Protein AF-A0A842WWP2-F1 (afdb_monomer)

Radius of gyration: 32.02 Å; Cα contacts (8 Å, |Δi|>4): 131; chains: 1; bounding box: 83×85×48 Å

Solvent-accessible surface area (backbone atoms only — not comparable to full-atom values): 10535 Å² total; per-residue (Å²): 134,57,74,71,54,54,57,50,52,38,59,54,17,72,73,38,93,87,58,15,59,52,55,28,10,50,42,50,46,50,38,61,76,65,53,45,44,49,82,75,70,31,96,42,65,60,51,41,32,42,76,74,69,70,36,54,59,66,59,54,51,31,27,26,45,20,33,54,47,37,57,73,76,42,48,68,54,73,76,36,55,90,79,44,95,70,75,70,59,42,67,61,43,23,50,51,47,53,34,44,77,66,65,59,43,55,73,68,57,48,49,53,39,49,53,36,43,67,35,68,95,39,56,70,57,18,51,48,52,30,51,51,54,52,53,48,41,57,45,57,53,50,52,53,54,50,52,51,51,53,54,50,52,52,51,50,54,53,50,50,53,50,52,53,51,52,51,52,55,53,52,54,54,50,53,56,52,48,56,52,49,50,53,51,49,55,54,56,65,65,68,77,115

Structure (mmCIF, N/CA/C/O backbone):
data_AF-A0A842WWP2-F1
#
_entry.id   AF-A0A842WWP2-F1
#
loop_
_atom_site.group_PDB
_atom_site.id
_atom_site.type_symbol
_atom_site.label_atom_id
_atom_site.label_alt_id
_atom_site.label_comp_id
_atom_site.label_asym_id
_atom_site.label_entity_id
_atom_site.label_seq_id
_atom_site.pdbx_PDB_ins_code
_atom_site.Cartn_x
_atom_site.Cartn_y
_atom_site.Cartn_z
_atom_site.occupancy
_atom_site.B_iso_or_equiv
_atom_site.auth_seq_id
_atom_site.auth_comp_id
_atom_site.auth_asym_id
_atom_site.auth_atom_id
_atom_site.pdbx_PDB_model_num
ATOM 1 N N . MET A 1 1 ? -6.866 -20.219 8.441 1.00 58.03 1 MET A N 1
ATOM 2 C CA . MET A 1 1 ? -5.946 -20.031 9.585 1.00 58.03 1 MET A CA 1
ATOM 3 C C . MET A 1 1 ? -6.782 -19.934 10.864 1.00 58.03 1 MET A C 1
ATOM 5 O O . MET A 1 1 ? -7.965 -19.654 10.740 1.00 58.03 1 MET A O 1
ATOM 9 N N . ASN A 1 2 ? -6.254 -20.223 12.060 1.00 77.69 2 ASN A N 1
ATOM 10 C CA . ASN A 1 2 ? -7.000 -20.005 13.317 1.00 77.69 2 ASN A CA 1
ATOM 11 C C . ASN A 1 2 ? -6.888 -18.518 13.721 1.00 77.69 2 ASN A C 1
ATOM 13 O O . ASN A 1 2 ? -5.816 -17.941 13.567 1.00 77.69 2 ASN A O 1
ATOM 17 N N . GLU A 1 3 ? -7.955 -17.909 14.242 1.00 77.12 3 GLU A N 1
ATOM 18 C CA . GLU A 1 3 ? -8.031 -16.495 14.651 1.00 77.12 3 GLU A CA 1
ATOM 19 C C . GLU A 1 3 ? -6.841 -16.040 15.515 1.00 77.12 3 GLU A C 1
ATOM 21 O O . GLU A 1 3 ? -6.221 -15.010 15.244 1.00 77.12 3 GLU A O 1
ATOM 26 N N . LYS A 1 4 ? -6.482 -16.830 16.537 1.00 78.25 4 LYS A N 1
ATOM 27 C CA . LYS A 1 4 ? -5.347 -16.513 17.424 1.00 78.25 4 LYS A CA 1
ATOM 28 C C . LYS A 1 4 ? -4.011 -16.513 16.683 1.00 78.25 4 LYS A C 1
ATOM 30 O O . LYS A 1 4 ? -3.139 -15.713 17.005 1.00 78.25 4 LYS A O 1
ATOM 35 N N . GLN A 1 5 ? -3.875 -17.390 15.689 1.00 83.94 5 GLN A N 1
ATOM 36 C CA . GLN A 1 5 ? -2.667 -17.490 14.877 1.00 83.94 5 GLN A CA 1
ATOM 37 C C . GLN A 1 5 ? -2.510 -16.256 13.985 1.00 83.94 5 GLN A C 1
ATOM 39 O O . GLN A 1 5 ? -1.428 -15.691 13.928 1.00 83.94 5 GLN A O 1
ATOM 44 N N . LEU A 1 6 ? -3.597 -15.776 13.371 1.00 84.81 6 LEU A N 1
ATOM 45 C CA . LEU A 1 6 ? -3.566 -14.593 12.503 1.00 84.81 6 LEU A CA 1
ATOM 46 C C . LEU A 1 6 ? -3.123 -13.329 13.258 1.00 84.81 6 LEU A 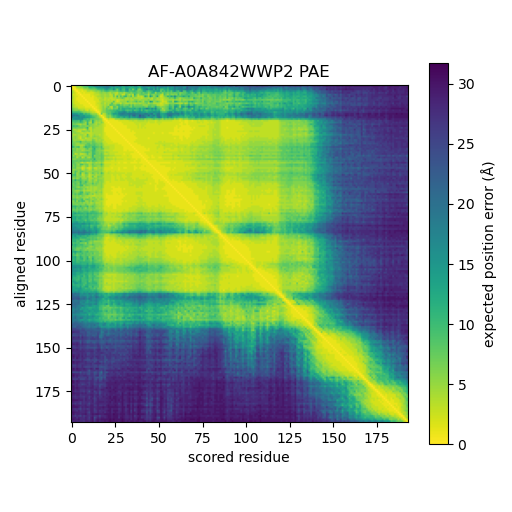C 1
ATOM 48 O O . LEU A 1 6 ? -2.299 -12.560 12.762 1.00 84.81 6 LEU A O 1
ATOM 52 N N . ARG A 1 7 ? -3.624 -13.142 14.486 1.00 83.56 7 ARG A N 1
ATOM 53 C CA . ARG A 1 7 ? -3.223 -12.028 15.360 1.00 83.56 7 ARG A CA 1
ATOM 54 C C . ARG A 1 7 ? -1.740 -12.101 15.734 1.00 83.56 7 ARG A C 1
ATOM 56 O O . ARG A 1 7 ? -1.035 -11.096 15.676 1.00 83.56 7 ARG A O 1
ATOM 63 N N . GLN A 1 8 ? -1.261 -13.293 16.090 1.00 83.62 8 GLN A N 1
ATOM 64 C CA . GLN A 1 8 ? 0.141 -13.516 16.434 1.00 83.62 8 GLN A CA 1
ATOM 65 C C . GLN A 1 8 ? 1.064 -13.288 15.228 1.00 83.62 8 GLN A C 1
ATOM 67 O O . GLN A 1 8 ? 2.078 -12.604 15.360 1.00 83.62 8 GLN A O 1
ATOM 72 N N . ASP A 1 9 ? 0.681 -13.772 14.046 1.00 83.12 9 ASP A N 1
ATOM 73 C CA . ASP A 1 9 ? 1.451 -13.600 12.814 1.00 83.12 9 ASP A CA 1
ATOM 74 C C . ASP A 1 9 ? 1.632 -12.113 12.455 1.00 83.12 9 ASP A C 1
ATOM 76 O O . ASP A 1 9 ? 2.707 -11.725 11.992 1.00 83.12 9 ASP A O 1
ATOM 80 N N . ALA A 1 10 ? 0.627 -11.260 12.713 1.00 71.31 10 ALA A N 1
ATOM 81 C CA . ALA A 1 10 ? 0.732 -9.807 12.526 1.00 71.31 10 ALA A CA 1
ATOM 82 C C . ALA A 1 10 ? 1.820 -9.186 13.420 1.00 71.31 10 ALA A C 1
ATOM 84 O O . ALA A 1 10 ? 2.666 -8.414 12.957 1.00 71.31 10 ALA A O 1
ATOM 85 N N . LEU A 1 11 ? 1.816 -9.548 14.705 1.00 76.56 11 LEU A N 1
ATOM 86 C CA . LEU A 1 11 ? 2.770 -9.050 15.697 1.00 76.56 11 LEU A CA 1
ATOM 87 C C . LEU A 1 11 ? 4.187 -9.572 15.435 1.00 76.56 11 LEU A C 1
ATOM 89 O O . LEU A 1 11 ? 5.169 -8.844 15.585 1.00 76.56 11 LEU A O 1
ATOM 93 N N . GLU A 1 12 ? 4.318 -10.822 15.001 1.00 79.12 12 GLU A N 1
ATOM 94 C CA . GLU A 1 12 ? 5.607 -11.382 14.605 1.00 79.12 12 GLU A CA 1
ATOM 95 C C . GLU A 1 12 ? 6.150 -10.721 13.336 1.00 79.12 12 GLU A C 1
ATOM 97 O O . GLU A 1 12 ? 7.353 -10.463 13.245 1.00 79.12 12 GLU A O 1
ATOM 102 N N . ALA A 1 13 ? 5.285 -10.408 12.368 1.00 74.56 13 ALA A N 1
ATOM 103 C CA . ALA A 1 13 ? 5.674 -9.724 11.140 1.00 74.56 13 ALA A CA 1
ATOM 104 C C . ALA A 1 13 ? 6.246 -8.323 11.411 1.00 74.56 13 ALA A C 1
ATOM 106 O O . ALA A 1 13 ? 7.252 -7.958 10.798 1.00 74.56 13 ALA A O 1
ATOM 107 N N . LEU A 1 14 ? 5.678 -7.582 12.373 1.00 63.56 14 LEU A N 1
ATOM 108 C CA . LEU A 1 14 ? 6.192 -6.275 12.808 1.00 63.56 14 LEU A CA 1
ATOM 109 C C . LEU A 1 14 ? 7.646 -6.329 13.297 1.00 63.56 14 LEU A C 1
ATOM 111 O O . LEU A 1 14 ? 8.398 -5.377 13.101 1.00 63.56 14 LEU A O 1
ATOM 115 N N . ASN A 1 15 ? 8.062 -7.448 13.894 1.00 60.56 15 ASN A N 1
ATOM 116 C CA . ASN A 1 15 ? 9.397 -7.610 14.470 1.00 60.56 15 ASN A CA 1
ATOM 117 C C . ASN A 1 15 ? 10.458 -8.100 13.458 1.00 60.56 15 ASN A C 1
ATOM 119 O O . ASN A 1 15 ? 11.638 -8.213 13.798 1.00 60.56 15 ASN A O 1
ATOM 123 N N . ARG A 1 16 ? 10.086 -8.398 12.202 1.00 63.25 16 ARG A N 1
ATOM 124 C CA . ARG A 1 16 ? 11.023 -8.894 11.173 1.00 63.25 16 ARG A CA 1
ATOM 125 C C . ARG A 1 16 ? 11.577 -7.754 10.311 1.00 63.25 16 ARG A C 1
ATOM 127 O O . ARG A 1 16 ? 10.873 -7.151 9.509 1.00 63.25 16 ARG A O 1
ATOM 134 N N . HIS A 1 17 ? 12.889 -7.530 10.376 1.00 53.06 17 HIS A N 1
ATOM 135 C CA . HIS A 1 17 ? 13.542 -6.337 9.814 1.00 53.06 17 HIS A CA 1
ATOM 136 C C . HIS A 1 17 ? 13.780 -6.294 8.284 1.00 53.06 17 HIS A C 1
ATOM 138 O O . HIS A 1 17 ? 14.181 -5.242 7.794 1.00 53.06 17 HIS A O 1
ATOM 144 N N . ARG A 1 18 ? 13.573 -7.370 7.499 1.00 52.66 18 ARG A N 1
ATOM 145 C CA . ARG A 1 18 ? 13.843 -7.344 6.030 1.00 52.66 18 ARG A CA 1
ATOM 146 C C . ARG A 1 18 ? 12.678 -7.727 5.111 1.00 52.66 18 ARG A C 1
ATOM 148 O O . ARG A 1 18 ? 12.667 -7.308 3.963 1.00 52.66 18 ARG A O 1
ATOM 155 N N . CYS A 1 19 ? 11.675 -8.442 5.616 1.00 61.75 19 CYS A N 1
ATOM 156 C CA . CYS A 1 19 ? 10.469 -8.827 4.862 1.00 61.75 19 CYS A CA 1
ATOM 157 C C . CYS A 1 19 ? 9.186 -8.659 5.691 1.00 61.75 19 CYS A C 1
ATOM 159 O O . CYS A 1 19 ? 8.120 -9.132 5.299 1.00 61.75 19 CYS A O 1
ATOM 161 N N . GLY A 1 20 ? 9.290 -8.003 6.854 1.00 73.06 20 GLY A N 1
ATOM 162 C CA . GLY A 1 20 ? 8.188 -7.860 7.801 1.00 73.06 20 GLY A CA 1
ATOM 163 C C . GLY A 1 20 ? 6.981 -7.161 7.195 1.00 73.06 20 GLY A C 1
ATOM 164 O O . GLY A 1 20 ? 5.859 -7.582 7.439 1.00 73.06 20 GLY A O 1
ATOM 165 N N . TRP A 1 21 ? 7.196 -6.174 6.320 1.00 85.31 21 TRP A N 1
ATOM 166 C CA . TRP A 1 21 ? 6.096 -5.441 5.698 1.00 85.31 21 TRP A CA 1
ATOM 167 C C . TRP A 1 21 ? 5.289 -6.289 4.704 1.00 85.31 21 TRP A C 1
ATOM 169 O O . TRP A 1 21 ? 4.081 -6.107 4.639 1.00 85.31 21 TRP A O 1
ATOM 179 N N . ILE A 1 22 ? 5.904 -7.225 3.963 1.00 87.62 22 ILE A N 1
ATOM 180 C CA . ILE A 1 22 ? 5.165 -8.104 3.034 1.00 87.62 22 ILE A CA 1
ATOM 181 C C . ILE A 1 22 ? 4.281 -9.054 3.826 1.00 87.62 22 ILE A C 1
ATOM 183 O O . ILE A 1 22 ? 3.093 -9.185 3.537 1.00 87.62 22 ILE A O 1
ATOM 187 N N . GLN A 1 23 ? 4.859 -9.701 4.840 1.00 86.31 23 GLN A N 1
ATOM 188 C CA . GLN A 1 23 ? 4.111 -10.610 5.700 1.00 86.31 23 GLN A CA 1
ATOM 189 C C . GLN A 1 23 ? 2.988 -9.862 6.427 1.00 86.31 23 GLN A C 1
ATOM 191 O O . GLN A 1 23 ? 1.868 -10.356 6.506 1.00 86.31 23 GLN A O 1
ATOM 196 N N . LEU A 1 24 ? 3.272 -8.654 6.910 1.00 88.44 24 LEU A N 1
ATOM 197 C CA . LEU A 1 24 ? 2.283 -7.803 7.549 1.00 88.44 24 LEU A CA 1
ATOM 198 C C . LEU A 1 24 ? 1.197 -7.371 6.559 1.00 88.44 24 LEU A C 1
ATOM 200 O O . LEU A 1 24 ? 0.027 -7.492 6.879 1.00 88.44 24 LEU A O 1
ATOM 204 N N . GLY A 1 25 ? 1.553 -6.944 5.346 1.00 90.75 25 GLY A N 1
ATOM 205 C CA . GLY A 1 25 ? 0.603 -6.593 4.288 1.00 90.75 25 GLY A CA 1
ATOM 206 C C . GLY A 1 25 ? -0.343 -7.748 3.964 1.00 90.75 25 GLY A C 1
ATOM 207 O O . GLY A 1 25 ? -1.555 -7.550 3.960 1.00 90.75 25 GLY A O 1
ATOM 208 N N . LYS A 1 26 ? 0.191 -8.968 3.814 1.00 92.12 26 LYS A N 1
ATOM 209 C CA . LYS A 1 26 ? -0.602 -10.196 3.645 1.00 92.12 26 LYS A CA 1
ATOM 210 C C . LYS A 1 26 ? -1.603 -10.398 4.781 1.00 92.12 26 LYS A C 1
ATOM 212 O O . LYS A 1 26 ? -2.784 -10.614 4.526 1.00 92.12 26 LYS A O 1
ATOM 217 N N . VAL A 1 27 ? -1.124 -10.328 6.024 1.00 92.31 27 VAL A N 1
ATOM 218 C CA . VAL A 1 27 ? -1.961 -10.517 7.216 1.00 92.31 27 VAL A CA 1
ATOM 219 C C . VAL A 1 27 ? -3.022 -9.421 7.314 1.00 92.31 27 VAL A C 1
ATOM 221 O O . VAL A 1 27 ? -4.175 -9.725 7.585 1.00 92.31 27 VAL A O 1
ATOM 224 N N . LEU A 1 28 ? -2.678 -8.163 7.030 1.00 92.00 28 LEU A N 1
ATOM 225 C CA . LEU A 1 28 ? -3.627 -7.049 7.036 1.00 92.00 28 LEU A CA 1
ATOM 226 C C . LEU A 1 28 ? -4.714 -7.210 5.964 1.00 92.00 28 LEU A C 1
ATOM 228 O O . LEU A 1 28 ? -5.872 -6.914 6.247 1.00 92.00 28 LEU A O 1
ATOM 232 N N . VAL A 1 29 ? -4.376 -7.708 4.769 1.00 94.75 29 VAL A N 1
ATOM 233 C CA . VAL A 1 29 ? -5.369 -8.039 3.730 1.00 94.75 29 VAL A CA 1
ATOM 234 C C . VAL A 1 29 ? -6.319 -9.134 4.209 1.00 94.75 29 VAL A C 1
ATOM 236 O O . VAL A 1 29 ? -7.530 -8.980 4.072 1.00 94.75 29 VAL A O 1
ATOM 239 N N . GLU A 1 30 ? -5.803 -10.201 4.828 1.00 93.50 30 GLU A N 1
ATOM 240 C CA . GLU A 1 30 ? -6.640 -11.278 5.376 1.00 93.50 30 GLU A CA 1
ATOM 241 C C . GLU A 1 30 ? -7.565 -10.750 6.480 1.00 93.50 30 GLU A C 1
ATOM 243 O O . GLU A 1 30 ? -8.781 -10.911 6.390 1.00 93.50 30 GLU A O 1
ATOM 248 N N . VAL A 1 31 ? -7.006 -10.009 7.440 1.00 92.81 31 VAL A N 1
ATOM 249 C CA . VAL A 1 31 ? -7.738 -9.348 8.527 1.00 92.81 31 VAL A CA 1
ATOM 250 C C . VAL A 1 31 ? -8.853 -8.441 7.997 1.00 92.81 31 VAL A C 1
ATOM 252 O O . VAL A 1 31 ? -9.944 -8.435 8.564 1.00 92.81 31 VAL A O 1
ATOM 255 N N . VAL A 1 32 ? -8.607 -7.715 6.897 1.00 92.56 32 VAL A N 1
ATOM 256 C CA . VAL A 1 32 ? -9.616 -6.880 6.222 1.00 92.56 32 VAL A CA 1
ATOM 257 C C . VAL A 1 32 ? -10.673 -7.673 5.491 1.00 92.56 32 VAL A C 1
ATOM 259 O O . VAL A 1 32 ? -11.851 -7.336 5.586 1.00 92.56 32 VAL A O 1
ATOM 262 N N . SER A 1 33 ? -10.286 -8.745 4.816 1.00 92.38 33 SER A N 1
ATOM 263 C CA . SER A 1 33 ? -11.232 -9.591 4.097 1.00 92.38 33 SER A CA 1
ATOM 264 C C . SER A 1 33 ? -12.191 -10.354 5.018 1.00 92.38 33 SER A C 1
ATOM 266 O O . SER A 1 33 ? -13.308 -10.657 4.602 1.00 92.38 33 SER A O 1
ATOM 268 N N . THR A 1 34 ? -11.779 -10.646 6.259 1.00 93.00 34 THR A N 1
ATOM 269 C CA . THR A 1 34 ? -12.575 -11.416 7.229 1.00 93.00 34 THR A CA 1
ATOM 270 C C . THR A 1 34 ? -13.168 -10.575 8.357 1.00 93.00 34 THR A C 1
ATOM 272 O O . THR A 1 34 ? -13.801 -11.138 9.245 1.00 93.00 34 THR A O 1
ATOM 275 N N . ASP A 1 35 ? -12.985 -9.248 8.346 1.00 93.06 35 ASP A N 1
ATOM 276 C CA . ASP A 1 35 ? -13.405 -8.348 9.430 1.00 93.06 35 ASP A CA 1
ATOM 277 C C . ASP A 1 35 ? -12.868 -8.764 10.826 1.00 93.06 35 ASP A C 1
ATOM 279 O O . ASP A 1 35 ? -13.472 -8.443 11.854 1.00 93.06 35 ASP A O 1
ATOM 283 N N . GLN A 1 36 ? -11.716 -9.450 10.896 1.00 92.25 36 GLN A N 1
ATOM 284 C CA . GLN A 1 36 ? -11.266 -10.140 12.120 1.00 92.25 36 GLN A CA 1
ATOM 285 C C . GLN A 1 36 ? -11.049 -9.206 13.320 1.00 92.25 36 GLN A C 1
ATOM 287 O O . GLN A 1 36 ? -11.156 -9.625 14.471 1.00 92.25 36 GLN A O 1
ATOM 292 N N . TRP A 1 37 ? -10.782 -7.918 13.080 1.00 91.31 37 TRP A N 1
ATOM 293 C CA . TRP A 1 37 ? -10.664 -6.932 14.161 1.00 91.31 37 TRP A CA 1
ATOM 294 C C . TRP A 1 37 ? -11.924 -6.827 15.023 1.00 91.31 37 TRP A C 1
ATOM 296 O O . TRP A 1 37 ? -11.805 -6.478 16.196 1.00 91.31 37 TRP A O 1
ATOM 306 N N . LYS A 1 38 ? -13.110 -7.120 14.470 1.00 93.06 38 LYS A N 1
ATOM 307 C CA . LYS A 1 38 ? -14.373 -7.081 15.220 1.00 93.06 38 LYS A CA 1
ATOM 308 C C . LYS A 1 38 ? -14.390 -8.165 16.292 1.00 93.06 38 LYS A C 1
ATOM 310 O O . LYS A 1 38 ? -14.729 -7.879 17.437 1.00 93.06 38 LYS A O 1
ATOM 315 N N . ASP A 1 39 ? -13.946 -9.367 15.939 1.00 92.38 39 ASP A N 1
ATOM 316 C CA . ASP A 1 39 ? -13.872 -10.511 16.854 1.00 92.38 39 ASP A CA 1
ATOM 317 C C . ASP A 1 39 ? -12.825 -10.284 17.955 1.00 92.38 39 ASP A C 1
ATOM 319 O O . ASP A 1 39 ? -13.001 -10.697 19.101 1.00 92.38 39 ASP A O 1
ATOM 323 N N . TRP A 1 40 ? -11.775 -9.520 17.647 1.00 93.81 40 TRP A N 1
ATOM 324 C CA . TRP A 1 40 ? -10.770 -9.092 18.624 1.00 93.81 40 TRP A CA 1
ATOM 325 C C . TRP A 1 40 ? -11.235 -7.965 19.555 1.00 93.81 40 TRP A C 1
ATOM 327 O O . TRP A 1 40 ? -10.483 -7.573 20.449 1.00 93.81 40 TRP A O 1
ATOM 337 N N . GLY A 1 41 ? -12.461 -7.464 19.379 1.00 93.38 41 GLY A N 1
ATOM 338 C CA . GLY A 1 41 ? -13.065 -6.443 20.233 1.00 93.38 41 GLY A CA 1
ATOM 339 C C . GLY A 1 41 ? -12.826 -5.001 19.785 1.00 93.38 41 GLY A C 1
ATOM 340 O O . GLY A 1 41 ? -13.080 -4.088 20.567 1.00 93.38 41 GLY A O 1
ATOM 341 N N . TYR A 1 42 ? -12.359 -4.773 18.553 1.00 92.00 42 TYR A N 1
ATOM 342 C CA . TYR A 1 42 ? -12.198 -3.430 17.991 1.00 92.00 42 TYR A CA 1
ATOM 343 C C . TYR A 1 42 ? -13.412 -3.028 17.153 1.00 92.00 42 TYR A C 1
ATOM 345 O O . TYR A 1 42 ? -13.852 -3.768 16.271 1.00 92.00 42 TYR A O 1
ATOM 353 N N . GLU A 1 43 ? -13.909 -1.804 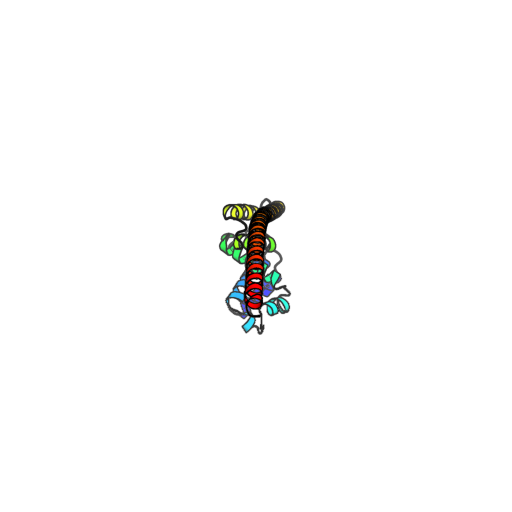17.341 1.00 91.19 43 GLU A N 1
ATOM 354 C CA . GLU A 1 43 ? -15.050 -1.311 16.558 1.00 91.19 43 GLU A CA 1
ATOM 355 C C . GLU A 1 43 ? -14.665 -1.010 15.103 1.00 91.19 43 GLU A C 1
ATOM 357 O O . GLU A 1 43 ? -15.4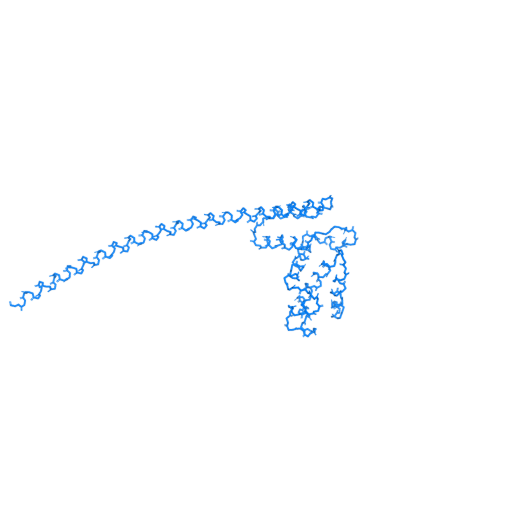77 -1.122 14.181 1.00 91.19 43 GLU A O 1
ATOM 362 N N . LYS A 1 44 ? -13.412 -0.592 14.887 1.00 91.69 44 LYS A N 1
ATOM 363 C CA . LYS A 1 44 ? -12.886 -0.193 13.578 1.00 91.69 44 LYS A CA 1
ATOM 364 C C . LYS A 1 44 ? -11.483 -0.745 13.378 1.00 91.69 44 LYS A C 1
ATOM 366 O O . LYS A 1 44 ? -10.646 -0.657 14.270 1.00 91.69 44 LYS A O 1
ATOM 371 N N . PHE A 1 45 ? -11.162 -1.145 12.150 1.00 90.12 45 PHE A N 1
ATOM 372 C CA . PHE A 1 45 ? -9.799 -1.533 11.769 1.00 90.12 45 PHE A CA 1
ATOM 373 C C . PHE A 1 45 ? -8.741 -0.466 12.111 1.00 90.12 45 PHE A C 1
ATOM 375 O O . PHE A 1 45 ? -7.632 -0.781 12.525 1.00 90.12 45 PHE A O 1
ATOM 382 N N . THR A 1 46 ? -9.094 0.821 12.007 1.00 91.06 46 THR A N 1
ATOM 383 C CA . THR A 1 46 ? -8.212 1.936 12.398 1.00 91.06 46 THR A CA 1
ATOM 384 C C . THR A 1 46 ? -7.781 1.874 13.860 1.00 91.06 46 THR A C 1
ATOM 386 O O . THR A 1 46 ? -6.688 2.324 14.197 1.00 91.06 46 THR A O 1
ATOM 389 N N . GLU A 1 47 ? -8.660 1.372 14.725 1.00 93.06 47 GLU A N 1
ATOM 390 C CA . GLU A 1 47 ? -8.415 1.243 16.154 1.00 93.06 47 GLU A CA 1
ATOM 391 C C . GLU A 1 47 ? -7.444 0.100 16.432 1.00 93.06 47 GLU A C 1
ATOM 393 O O . GLU A 1 47 ? -6.441 0.328 17.102 1.00 93.06 47 GLU A O 1
ATOM 398 N N . TYR A 1 48 ? -7.670 -1.061 15.809 1.00 91.94 48 TYR A N 1
ATOM 399 C CA . TYR A 1 48 ? -6.741 -2.192 15.827 1.00 91.94 48 TYR A CA 1
ATOM 400 C C . TYR A 1 48 ? -5.331 -1.779 15.371 1.00 91.94 48 TYR A C 1
ATOM 402 O O . TYR A 1 48 ? -4.359 -1.954 16.107 1.00 91.94 48 TYR A O 1
ATOM 410 N N . CYS A 1 49 ? -5.215 -1.129 14.206 1.00 86.94 49 CYS A N 1
ATOM 411 C CA . CYS A 1 49 ? -3.924 -0.665 13.689 1.00 86.94 49 CYS A CA 1
ATOM 412 C C . CYS A 1 49 ? -3.199 0.263 14.669 1.00 86.94 49 CYS A C 1
ATOM 414 O O . CYS A 1 49 ? -1.994 0.133 14.867 1.00 86.94 49 CYS A O 1
ATOM 416 N N . LYS A 1 50 ? -3.923 1.201 15.290 1.00 90.38 50 LYS A N 1
ATOM 417 C CA . LYS A 1 50 ? -3.320 2.195 16.181 1.00 90.38 50 LYS A CA 1
ATOM 418 C C . LYS A 1 50 ? -2.962 1.612 17.547 1.00 90.38 50 LYS A C 1
ATOM 420 O O . LYS A 1 50 ? -1.884 1.903 18.054 1.00 90.38 50 LYS A O 1
ATOM 425 N N . GLN A 1 51 ? -3.885 0.880 18.164 1.00 90.94 51 GLN A N 1
ATOM 426 C CA . GLN A 1 51 ? -3.758 0.441 19.553 1.00 90.94 51 GLN A CA 1
ATOM 427 C C . GLN A 1 51 ? -2.891 -0.805 19.691 1.00 90.94 51 GLN A C 1
ATOM 429 O O . GLN A 1 51 ? -2.149 -0.909 20.661 1.00 90.94 51 GLN A O 1
ATOM 434 N N . GLU A 1 52 ? -2.971 -1.729 18.735 1.00 90.69 52 GLU A N 1
ATOM 435 C CA . GLU A 1 52 ? -2.253 -2.997 18.827 1.00 90.69 52 GLU A CA 1
ATOM 436 C C . GLU A 1 52 ? -0.981 -3.010 17.986 1.00 90.69 52 GLU A C 1
ATOM 438 O O . GLU A 1 52 ? 0.074 -3.412 18.468 1.00 90.69 52 GLU A O 1
ATOM 443 N N . LEU A 1 53 ? -1.062 -2.537 16.741 1.00 87.50 53 LEU A N 1
ATOM 444 C CA . LEU A 1 53 ? 0.080 -2.572 15.825 1.00 87.50 53 LEU A CA 1
ATOM 445 C C . LEU A 1 53 ? 0.969 -1.323 15.918 1.00 87.50 53 LEU A C 1
ATOM 447 O O . LEU A 1 53 ? 2.079 -1.322 15.391 1.00 87.50 53 LEU A O 1
ATOM 451 N N . GLY A 1 54 ? 0.491 -0.246 16.550 1.00 85.88 54 GLY A N 1
ATOM 452 C CA . GLY A 1 54 ? 1.204 1.035 16.603 1.00 85.88 54 GLY A CA 1
ATOM 453 C C . GLY A 1 54 ? 1.361 1.715 15.235 1.00 85.88 54 GLY A C 1
ATOM 454 O O . GLY A 1 54 ? 2.239 2.558 15.060 1.00 85.88 54 GLY A O 1
ATOM 455 N N . LEU A 1 55 ? 0.528 1.357 14.254 1.00 85.69 55 LEU A N 1
ATOM 456 C CA . LEU A 1 55 ? 0.589 1.853 12.880 1.00 85.69 55 LEU A CA 1
ATOM 457 C C . LEU A 1 55 ? -0.472 2.920 12.619 1.00 85.69 55 LEU A C 1
ATOM 459 O O . LEU A 1 55 ? -1.596 2.869 13.125 1.00 85.69 55 LEU A O 1
ATOM 463 N N . THR A 1 56 ? -0.154 3.859 11.727 1.00 89.25 56 THR A N 1
ATOM 464 C CA . THR A 1 56 ? -1.195 4.710 11.145 1.00 89.25 56 THR A CA 1
ATOM 465 C C . THR A 1 56 ? -2.031 3.900 10.152 1.00 89.25 56 THR A C 1
ATOM 467 O O . THR A 1 56 ? -1.517 3.017 9.463 1.00 89.25 56 THR A O 1
ATOM 470 N N . ILE A 1 57 ? -3.318 4.238 10.013 1.00 89.75 57 ILE A N 1
ATOM 471 C CA . ILE A 1 57 ? -4.177 3.607 8.999 1.00 89.75 57 ILE A CA 1
ATOM 472 C C . ILE A 1 57 ? -3.628 3.790 7.580 1.00 89.75 57 ILE A C 1
ATOM 474 O O . ILE A 1 57 ? -3.799 2.919 6.734 1.00 89.75 57 ILE A O 1
ATOM 478 N N . MET A 1 58 ? -2.962 4.917 7.317 1.00 88.19 58 MET A N 1
ATOM 479 C CA . MET A 1 58 ? -2.360 5.197 6.019 1.00 88.19 58 MET A CA 1
ATOM 480 C C . MET A 1 58 ? -1.229 4.211 5.726 1.00 88.19 58 MET A C 1
ATOM 482 O O . MET A 1 58 ? -1.250 3.574 4.681 1.00 88.19 58 MET A O 1
ATOM 486 N N . THR A 1 59 ? -0.320 4.005 6.681 1.00 85.69 59 THR A N 1
ATOM 487 C CA . THR A 1 59 ? 0.770 3.025 6.570 1.00 85.69 59 THR A CA 1
ATOM 488 C C . THR A 1 59 ? 0.236 1.609 6.350 1.00 85.69 59 THR A C 1
ATOM 490 O O . THR A 1 59 ? 0.701 0.920 5.447 1.00 85.69 59 THR A O 1
ATOM 493 N N . ALA A 1 60 ? -0.780 1.195 7.117 1.00 88.12 60 ALA A N 1
ATOM 494 C CA . ALA A 1 60 ? -1.408 -0.117 6.955 1.00 88.12 60 ALA A CA 1
ATOM 495 C C . ALA A 1 60 ? -1.978 -0.307 5.537 1.00 88.12 60 ALA A C 1
ATOM 497 O O . ALA A 1 60 ? -1.711 -1.316 4.889 1.00 88.12 60 ALA A O 1
ATOM 498 N N . LYS A 1 61 ? -2.695 0.699 5.017 1.00 91.19 61 LYS A N 1
ATOM 499 C CA . LYS A 1 61 ? -3.243 0.673 3.653 1.00 91.19 61 LYS A CA 1
ATOM 500 C C . LYS A 1 61 ? -2.162 0.627 2.577 1.00 91.19 61 LYS A C 1
ATOM 502 O O . LYS A 1 61 ? -2.334 -0.076 1.589 1.00 91.19 61 LYS A O 1
ATOM 507 N N . GLU A 1 62 ? -1.064 1.362 2.745 1.00 89.88 62 GLU A N 1
ATOM 508 C CA . GLU A 1 62 ? 0.046 1.331 1.785 1.00 89.88 62 GLU A CA 1
ATOM 509 C C . GLU A 1 62 ? 0.740 -0.033 1.759 1.00 89.88 62 GLU A C 1
ATOM 511 O O . GLU A 1 62 ? 1.049 -0.531 0.681 1.00 89.88 62 GLU A O 1
ATOM 516 N N . MET A 1 63 ? 0.916 -0.677 2.915 1.00 91.19 63 MET A N 1
ATOM 517 C CA . MET A 1 63 ? 1.471 -2.034 2.979 1.00 91.19 63 MET A CA 1
ATOM 518 C C . MET A 1 63 ? 0.553 -3.070 2.322 1.00 91.19 63 MET A C 1
ATOM 520 O O . MET A 1 63 ? 1.040 -3.924 1.583 1.00 91.19 63 MET A O 1
ATOM 524 N N . MET A 1 64 ? -0.761 -2.982 2.555 1.00 93.69 64 MET A N 1
ATOM 525 C CA . MET A 1 64 ? -1.746 -3.848 1.895 1.00 93.69 64 MET A CA 1
ATOM 526 C C . MET A 1 64 ? -1.708 -3.674 0.373 1.00 93.69 64 MET A C 1
ATOM 528 O O . MET A 1 64 ? -1.543 -4.650 -0.350 1.00 93.69 64 MET A O 1
ATOM 532 N N . MET A 1 65 ? -1.767 -2.428 -0.103 1.00 93.69 65 MET A N 1
ATOM 533 C CA . MET A 1 65 ? -1.741 -2.098 -1.530 1.00 93.69 65 MET A CA 1
ATOM 534 C C . MET A 1 65 ? -0.457 -2.590 -2.208 1.00 93.69 65 MET A C 1
ATOM 536 O O . MET A 1 65 ? -0.502 -3.182 -3.282 1.00 93.69 65 MET A O 1
ATOM 540 N N . ALA A 1 66 ? 0.700 -2.392 -1.571 1.00 91.56 66 ALA A N 1
ATOM 541 C CA . ALA A 1 66 ? 1.969 -2.895 -2.084 1.00 91.56 66 ALA A CA 1
ATOM 542 C C . ALA A 1 66 ? 2.008 -4.432 -2.145 1.00 91.56 66 ALA A C 1
ATOM 544 O O . ALA A 1 66 ? 2.523 -4.993 -3.112 1.00 91.56 66 ALA A O 1
ATOM 545 N N . TYR A 1 67 ? 1.452 -5.116 -1.139 1.00 93.69 67 TYR A N 1
ATOM 546 C CA . TYR A 1 67 ? 1.351 -6.575 -1.132 1.00 93.69 67 TYR A CA 1
ATOM 547 C C . TYR A 1 67 ? 0.448 -7.091 -2.261 1.00 93.69 67 TYR A C 1
ATOM 549 O O . TYR A 1 67 ? 0.862 -7.969 -3.017 1.00 93.69 67 TYR A O 1
ATOM 557 N N . GLU A 1 68 ? -0.750 -6.524 -2.413 1.00 94.12 68 GLU A N 1
ATOM 558 C CA . GLU A 1 68 ? -1.696 -6.888 -3.477 1.00 94.12 68 GLU A CA 1
ATOM 559 C C . GLU A 1 68 ? -1.094 -6.641 -4.867 1.00 94.12 68 GLU A C 1
ATOM 561 O O . GLU A 1 68 ? -1.227 -7.479 -5.763 1.00 94.12 68 GLU A O 1
ATOM 566 N N . TYR A 1 69 ? -0.347 -5.542 -5.031 1.00 93.00 69 TYR A N 1
ATOM 567 C CA . TYR A 1 69 ? 0.380 -5.247 -6.263 1.00 93.00 69 TYR A CA 1
ATOM 568 C C . TYR A 1 69 ? 1.401 -6.340 -6.607 1.00 93.00 69 TYR A C 1
ATOM 570 O O . TYR A 1 69 ? 1.428 -6.822 -7.742 1.00 93.00 69 TYR A O 1
ATOM 578 N N . ILE A 1 70 ? 2.216 -6.779 -5.638 1.00 91.75 70 ILE A N 1
ATOM 579 C CA . ILE A 1 70 ? 3.160 -7.891 -5.847 1.00 91.75 70 ILE A CA 1
ATOM 580 C C . ILE A 1 70 ? 2.398 -9.183 -6.153 1.00 91.75 70 ILE A C 1
ATOM 582 O O . ILE A 1 70 ? 2.759 -9.892 -7.089 1.00 91.75 70 ILE A O 1
ATOM 586 N N . GLN A 1 71 ? 1.339 -9.490 -5.401 1.00 92.69 71 GLN A N 1
ATOM 587 C CA . GLN A 1 71 ? 0.550 -10.707 -5.593 1.00 92.69 71 GLN A CA 1
ATOM 588 C C . GLN A 1 71 ? -0.016 -10.804 -7.015 1.00 92.69 71 GLN A C 1
ATOM 590 O O . GLN A 1 71 ? -0.010 -11.885 -7.605 1.00 92.69 71 GLN A O 1
ATOM 595 N N . LYS A 1 72 ? -0.466 -9.675 -7.571 1.00 91.50 72 LYS A N 1
ATOM 596 C CA . LYS A 1 72 ? -0.985 -9.581 -8.937 1.00 91.50 72 LYS A CA 1
ATOM 597 C C . LYS A 1 72 ? 0.122 -9.673 -9.990 1.00 91.50 72 LYS A C 1
ATOM 599 O O . LYS A 1 72 ? -0.026 -10.402 -10.966 1.00 91.50 72 LYS A O 1
ATOM 604 N N . ASN A 1 73 ? 1.210 -8.922 -9.810 1.00 89.12 73 ASN A N 1
ATOM 605 C CA . ASN A 1 73 ? 2.166 -8.646 -10.886 1.00 89.12 73 ASN A CA 1
ATOM 606 C C . ASN A 1 73 ? 3.454 -9.474 -10.831 1.00 89.12 73 ASN A C 1
ATOM 608 O O . ASN A 1 73 ? 4.100 -9.637 -11.865 1.00 89.12 73 ASN A O 1
ATOM 612 N N . GLN A 1 74 ? 3.846 -9.968 -9.655 1.00 85.62 74 GLN A N 1
ATOM 613 C CA . GLN A 1 74 ? 5.029 -10.807 -9.433 1.00 85.62 74 GLN A CA 1
ATOM 614 C C . GLN A 1 74 ? 4.781 -11.868 -8.337 1.00 85.62 74 GLN A C 1
ATOM 616 O O . GLN A 1 74 ? 5.452 -11.879 -7.302 1.00 85.62 74 GLN A O 1
ATOM 621 N N . PRO A 1 75 ? 3.844 -12.815 -8.543 1.00 87.75 75 PRO A N 1
ATOM 622 C CA . PRO A 1 75 ? 3.521 -13.831 -7.536 1.00 87.75 75 PRO A CA 1
ATOM 623 C C . PRO A 1 75 ? 4.705 -14.755 -7.204 1.00 87.75 75 PRO A C 1
ATOM 625 O O . PRO A 1 75 ? 4.804 -15.262 -6.088 1.00 87.75 75 PRO A O 1
ATOM 628 N N . SER A 1 76 ? 5.637 -14.954 -8.144 1.00 84.75 76 SER A N 1
ATOM 629 C CA . SER A 1 76 ? 6.866 -15.730 -7.929 1.00 84.75 76 SER A CA 1
ATOM 630 C C . SER A 1 76 ? 7.759 -15.142 -6.833 1.00 84.75 76 SER A C 1
ATOM 632 O O . SER A 1 76 ? 8.421 -15.900 -6.125 1.00 84.75 76 SER A O 1
ATOM 634 N N . LEU A 1 77 ? 7.735 -13.818 -6.638 1.00 82.50 77 LEU A N 1
ATOM 635 C CA . LEU A 1 77 ? 8.481 -13.151 -5.574 1.00 82.50 77 LEU A CA 1
ATOM 636 C C . LEU A 1 77 ? 7.982 -13.578 -4.190 1.00 82.50 77 LEU A C 1
ATOM 638 O O . LEU A 1 77 ? 8.789 -13.808 -3.296 1.00 82.50 77 LEU A O 1
ATOM 642 N N . LEU A 1 78 ? 6.665 -13.741 -4.025 1.00 83.62 78 LEU A N 1
ATOM 643 C CA . LEU A 1 78 ? 6.068 -14.158 -2.754 1.00 83.62 78 LEU A CA 1
ATOM 644 C C . LEU A 1 78 ? 6.431 -15.600 -2.381 1.00 83.62 78 LEU A C 1
ATOM 646 O O . LEU A 1 78 ? 6.532 -15.923 -1.200 1.00 83.62 78 LEU A O 1
ATOM 650 N N . ASN A 1 79 ? 6.649 -16.463 -3.373 1.00 80.81 79 ASN A N 1
ATOM 651 C CA . ASN A 1 79 ? 7.025 -17.857 -3.136 1.00 80.81 79 ASN A CA 1
ATOM 652 C C . ASN A 1 79 ? 8.506 -18.006 -2.761 1.00 80.81 79 ASN A C 1
ATOM 654 O O . ASN A 1 79 ? 8.851 -18.898 -1.993 1.00 80.81 79 ASN A O 1
ATOM 658 N N . ASN A 1 80 ? 9.357 -17.103 -3.255 1.00 76.69 80 ASN A N 1
ATOM 659 C CA . ASN A 1 80 ? 10.811 -17.165 -3.105 1.00 76.69 80 ASN A CA 1
ATOM 660 C C . ASN A 1 80 ? 11.355 -16.048 -2.196 1.00 76.69 80 ASN A C 1
ATOM 662 O O . ASN A 1 80 ? 12.503 -15.643 -2.332 1.00 76.69 80 ASN A O 1
ATOM 666 N N . LEU A 1 81 ? 10.547 -15.531 -1.264 1.00 72.00 81 LEU A N 1
ATOM 667 C CA . LEU A 1 81 ? 10.917 -14.432 -0.355 1.00 72.00 81 LEU A CA 1
ATOM 668 C C . LEU A 1 81 ? 12.184 -14.696 0.472 1.00 72.00 81 LEU A C 1
ATOM 670 O O . LEU A 1 81 ? 12.864 -13.756 0.868 1.00 72.00 81 LEU A O 1
ATOM 674 N N . LEU A 1 82 ? 12.479 -15.965 0.762 1.00 67.06 82 LEU A N 1
ATOM 675 C CA . LEU A 1 82 ? 13.688 -16.367 1.486 1.00 67.06 82 LEU A CA 1
ATOM 676 C C . LEU A 1 82 ? 14.925 -16.407 0.580 1.00 67.06 82 LEU A C 1
ATOM 678 O O . LEU A 1 82 ? 16.032 -16.167 1.055 1.00 67.06 82 LEU A O 1
ATOM 682 N N . ASP A 1 83 ? 14.717 -16.673 -0.710 1.00 66.06 83 ASP A N 1
ATOM 683 C CA . ASP A 1 83 ? 15.772 -16.846 -1.709 1.00 66.06 83 ASP A CA 1
ATOM 684 C C . ASP A 1 83 ? 16.050 -15.553 -2.490 1.00 66.06 83 ASP A C 1
ATOM 686 O O . ASP A 1 83 ? 17.118 -15.404 -3.083 1.00 66.06 83 ASP A O 1
ATOM 690 N N . ASN A 1 84 ? 15.114 -14.597 -2.477 1.00 64.50 84 ASN A N 1
ATOM 691 C CA . ASN A 1 84 ? 15.276 -13.288 -3.092 1.00 64.50 84 ASN A CA 1
ATOM 692 C C . ASN A 1 84 ? 15.627 -12.223 -2.034 1.00 64.50 84 ASN A C 1
ATOM 694 O O . ASN A 1 84 ? 14.769 -11.822 -1.245 1.00 64.50 84 ASN A O 1
ATOM 698 N N . PRO A 1 85 ? 16.871 -11.713 -2.016 1.00 62.06 85 PRO A N 1
ATOM 699 C CA . PRO A 1 85 ? 17.305 -10.737 -1.023 1.00 62.06 85 PRO A CA 1
ATOM 700 C C . PRO A 1 85 ? 16.749 -9.328 -1.267 1.00 62.06 85 PRO A C 1
ATOM 702 O O . PRO A 1 85 ? 16.921 -8.463 -0.399 1.00 62.06 85 PRO A O 1
ATOM 705 N N . TYR A 1 86 ? 16.134 -9.066 -2.428 1.00 74.25 86 TYR A N 1
ATOM 706 C CA . TYR A 1 86 ? 15.679 -7.736 -2.802 1.00 74.25 86 TYR A CA 1
ATOM 707 C C . TYR A 1 86 ? 14.169 -7.662 -3.002 1.00 74.25 86 TYR A C 1
ATOM 709 O O . TYR A 1 86 ? 13.572 -8.320 -3.849 1.00 74.25 86 TYR A O 1
ATOM 717 N N . VAL A 1 87 ? 13.572 -6.774 -2.217 1.00 77.69 87 VAL A N 1
ATOM 718 C CA . VAL A 1 87 ? 12.185 -6.362 -2.343 1.00 77.69 87 VAL A CA 1
ATOM 719 C C . VAL A 1 87 ? 12.170 -4.832 -2.323 1.00 77.69 87 VAL A C 1
ATOM 721 O O . VAL A 1 87 ? 12.797 -4.241 -1.431 1.00 77.69 87 VAL A O 1
ATOM 724 N N . PRO A 1 88 ? 11.467 -4.178 -3.265 1.00 82.38 88 PRO A N 1
ATOM 725 C CA . PRO A 1 88 ? 11.275 -2.736 -3.234 1.00 82.38 88 PRO A CA 1
ATOM 726 C C . PRO A 1 88 ? 10.565 -2.274 -1.957 1.00 82.38 88 PRO A C 1
ATOM 728 O O . PRO A 1 88 ? 9.871 -3.034 -1.284 1.00 82.38 88 PRO A O 1
ATOM 731 N N . ASP A 1 89 ? 10.722 -0.999 -1.620 1.00 84.06 89 ASP A N 1
ATOM 732 C CA . ASP A 1 89 ? 10.006 -0.404 -0.494 1.00 84.06 89 ASP A CA 1
ATOM 733 C C . ASP A 1 89 ? 8.490 -0.316 -0.766 1.00 84.06 89 ASP A C 1
ATOM 735 O O . ASP A 1 89 ? 8.060 0.043 -1.869 1.00 84.06 89 ASP A O 1
ATOM 739 N N . TYR A 1 90 ? 7.677 -0.600 0.259 1.00 85.50 90 TYR A N 1
ATOM 740 C CA . TYR A 1 90 ? 6.217 -0.654 0.134 1.00 85.50 90 TYR A CA 1
ATOM 741 C C . TYR A 1 90 ? 5.617 0.682 -0.312 1.00 85.50 90 TYR A C 1
ATOM 743 O O . TYR A 1 90 ? 4.643 0.691 -1.060 1.00 85.50 90 TYR A O 1
ATOM 751 N N . HIS A 1 91 ? 6.195 1.820 0.085 1.00 86.12 91 HIS A N 1
ATOM 752 C CA . HIS A 1 91 ? 5.657 3.128 -0.282 1.00 86.12 91 HIS A CA 1
ATOM 753 C C . HIS A 1 91 ? 5.798 3.388 -1.787 1.00 86.12 91 HIS A C 1
ATOM 755 O O . HIS A 1 91 ? 4.906 3.956 -2.423 1.00 86.12 91 HIS A O 1
ATOM 761 N N . THR A 1 92 ? 6.899 2.923 -2.383 1.00 86.94 92 THR A N 1
ATOM 762 C CA . THR A 1 92 ? 7.141 3.069 -3.825 1.00 86.94 92 THR A CA 1
ATOM 763 C C . THR A 1 92 ? 6.191 2.180 -4.630 1.00 86.94 92 THR A C 1
ATOM 765 O O . THR A 1 92 ? 5.573 2.652 -5.584 1.00 86.94 92 THR A O 1
ATOM 768 N N . LEU A 1 93 ? 5.980 0.935 -4.191 1.00 90.31 93 LEU A N 1
ATOM 769 C CA . LEU A 1 93 ? 5.020 0.013 -4.812 1.00 90.31 93 LEU A CA 1
ATOM 770 C C . LEU A 1 93 ? 3.569 0.490 -4.669 1.00 90.31 93 LEU A C 1
ATOM 772 O O . LEU A 1 93 ? 2.820 0.476 -5.641 1.00 90.31 93 LEU A O 1
ATOM 776 N N . ALA A 1 94 ? 3.179 0.980 -3.489 1.00 88.62 94 ALA A N 1
ATOM 777 C CA . ALA A 1 94 ? 1.857 1.563 -3.275 1.00 88.62 94 ALA A CA 1
ATOM 778 C C . ALA A 1 94 ? 1.636 2.808 -4.149 1.00 88.62 94 ALA A C 1
ATOM 780 O O . ALA A 1 94 ? 0.539 3.038 -4.655 1.00 88.62 94 ALA A O 1
ATOM 781 N N . THR A 1 95 ? 2.681 3.613 -4.364 1.00 88.69 95 THR A N 1
ATOM 782 C CA . THR A 1 95 ? 2.613 4.773 -5.263 1.00 88.69 95 THR A CA 1
ATOM 783 C C . THR A 1 95 ? 2.395 4.346 -6.712 1.00 88.69 95 THR A C 1
ATOM 785 O O . THR A 1 95 ? 1.516 4.910 -7.364 1.00 88.69 95 THR A O 1
ATOM 788 N N . LEU A 1 96 ? 3.129 3.332 -7.187 1.00 89.06 96 LEU A N 1
ATOM 789 C CA . LEU A 1 96 ? 2.942 2.757 -8.521 1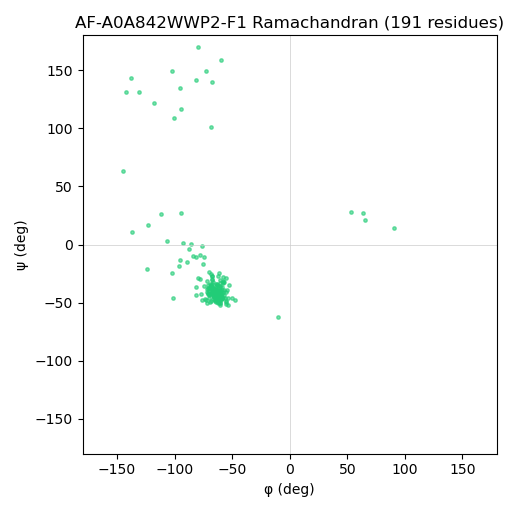.00 89.06 96 LEU A CA 1
ATOM 790 C C . LEU A 1 96 ? 1.526 2.188 -8.688 1.00 89.06 96 LEU A C 1
ATOM 792 O O . LEU A 1 96 ? 0.813 2.614 -9.592 1.00 89.06 96 LEU A O 1
ATOM 796 N N . SER A 1 97 ? 1.076 1.329 -7.764 1.00 91.44 97 SER A N 1
ATOM 797 C CA . SER A 1 97 ? -0.276 0.745 -7.786 1.00 91.44 97 SER A CA 1
ATOM 798 C C . SER A 1 97 ? -1.357 1.822 -7.876 1.00 91.44 97 SER A C 1
ATOM 800 O O . SER A 1 97 ? -2.249 1.762 -8.716 1.00 91.44 97 SER A O 1
ATOM 802 N N . ARG A 1 98 ? -1.241 2.878 -7.062 1.00 89.69 98 ARG A N 1
ATOM 803 C CA . ARG A 1 98 ? -2.193 3.993 -7.051 1.00 89.69 98 ARG A CA 1
ATOM 804 C C . ARG A 1 98 ? -2.170 4.815 -8.339 1.00 89.69 98 ARG A C 1
ATOM 806 O O . ARG A 1 98 ? -3.188 5.408 -8.693 1.00 89.69 98 ARG A O 1
ATOM 813 N N . ALA A 1 99 ? -1.017 4.942 -8.991 1.00 87.06 99 ALA A N 1
ATOM 814 C CA . ALA A 1 99 ? -0.903 5.664 -10.253 1.00 87.06 99 ALA A CA 1
ATOM 815 C C . ALA A 1 99 ? -1.570 4.881 -11.395 1.00 87.06 99 ALA A C 1
ATOM 817 O O . ALA A 1 99 ? -2.346 5.471 -12.148 1.00 87.06 99 ALA A O 1
ATOM 818 N N . VAL A 1 100 ? -1.364 3.561 -11.426 1.00 89.19 100 VAL A N 1
ATOM 819 C CA . VAL A 1 100 ? -2.025 2.624 -12.349 1.00 89.19 100 VAL A CA 1
ATOM 820 C C . VAL A 1 100 ? -3.541 2.613 -12.130 1.00 89.19 100 VAL A C 1
ATOM 822 O O . VAL A 1 100 ? -4.300 2.849 -13.063 1.00 89.19 100 VAL A O 1
ATOM 825 N N . GLU A 1 101 ? -4.011 2.454 -10.887 1.00 87.75 101 GLU A N 1
ATOM 826 C CA . GLU A 1 101 ? -5.448 2.476 -10.552 1.00 87.75 101 GLU A CA 1
ATOM 827 C C . GLU A 1 101 ? -6.146 3.779 -10.964 1.00 87.75 101 GLU A C 1
ATOM 829 O O . GLU A 1 101 ? -7.335 3.788 -11.279 1.00 87.75 101 GLU A O 1
ATOM 834 N N . LYS A 1 102 ? -5.414 4.898 -10.948 1.00 86.44 102 LYS A N 1
ATOM 835 C CA . LYS A 1 102 ? -5.923 6.210 -11.364 1.00 86.44 102 LYS A CA 1
ATOM 836 C C . LYS A 1 102 ? -5.801 6.459 -12.869 1.00 86.44 102 LYS A C 1
ATOM 838 O O . LYS A 1 102 ? -6.174 7.548 -13.299 1.00 86.44 102 LYS A O 1
ATOM 843 N N . GLY A 1 103 ? -5.275 5.503 -13.636 1.00 85.31 103 GLY A N 1
ATOM 844 C CA . GLY A 1 103 ? -5.050 5.630 -15.075 1.00 85.31 103 GLY A CA 1
ATOM 845 C C . GLY A 1 103 ? -4.037 6.714 -15.444 1.00 85.31 103 GLY A C 1
ATOM 846 O O . GLY A 1 103 ? -4.148 7.293 -16.517 1.00 85.31 103 GLY A O 1
ATOM 847 N N . LYS A 1 104 ? -3.096 7.032 -14.543 1.00 82.19 104 LYS A N 1
ATOM 848 C CA . LYS A 1 104 ? -2.035 8.032 -14.783 1.00 82.19 104 LYS A CA 1
ATOM 849 C C . LYS A 1 104 ? -0.820 7.474 -15.523 1.00 82.19 104 LYS A C 1
ATOM 851 O O . LYS A 1 104 ? 0.133 8.188 -15.811 1.00 82.19 104 LYS A O 1
ATOM 856 N N . ILE A 1 105 ? -0.789 6.158 -15.670 1.00 85.12 105 ILE A N 1
ATOM 857 C CA . ILE A 1 105 ? 0.307 5.401 -16.253 1.00 85.12 105 ILE A CA 1
ATOM 858 C C . ILE A 1 105 ? -0.357 4.289 -17.052 1.00 85.12 105 ILE A C 1
ATOM 860 O O . ILE A 1 105 ? -1.270 3.640 -16.537 1.00 85.12 105 ILE A O 1
ATOM 864 N N . ASP A 1 106 ? 0.063 4.121 -18.300 1.00 86.62 106 ASP A N 1
ATOM 865 C CA . ASP A 1 106 ? -0.363 3.009 -19.145 1.00 86.62 106 ASP A CA 1
ATOM 866 C C . ASP A 1 106 ? 0.400 1.711 -18.818 1.00 86.62 106 ASP A C 1
ATOM 868 O O . ASP A 1 106 ? 1.373 1.704 -18.059 1.00 86.62 106 ASP A O 1
ATOM 872 N N . ASP A 1 107 ? -0.053 0.598 -19.393 1.00 87.06 107 ASP A N 1
ATOM 873 C CA . ASP A 1 107 ? 0.477 -0.740 -19.106 1.00 87.06 107 ASP A CA 1
ATOM 874 C C . ASP A 1 107 ? 1.966 -0.898 -19.499 1.00 87.06 107 ASP A C 1
ATOM 876 O O . ASP A 1 107 ? 2.736 -1.587 -18.814 1.00 87.06 107 ASP A O 1
ATOM 880 N N . ASP A 1 108 ? 2.401 -0.239 -20.580 1.00 87.12 108 ASP A N 1
ATOM 881 C CA . ASP A 1 108 ? 3.786 -0.294 -21.073 1.00 87.12 108 ASP A CA 1
ATOM 882 C C . ASP A 1 108 ? 4.728 0.443 -20.111 1.00 87.12 108 ASP A C 1
ATOM 884 O O . ASP A 1 108 ? 5.812 -0.039 -19.740 1.00 87.12 108 ASP A O 1
ATOM 888 N N . ARG A 1 109 ? 4.294 1.618 -19.651 1.00 84.81 109 ARG A N 1
ATOM 889 C CA . ARG A 1 109 ? 5.039 2.436 -18.703 1.00 84.81 109 ARG A CA 1
ATOM 890 C C . ARG A 1 109 ? 5.032 1.819 -17.310 1.00 84.81 109 ARG A C 1
ATOM 892 O O . ARG A 1 109 ? 6.082 1.824 -16.663 1.00 84.81 109 ARG A O 1
ATOM 899 N N . GLU A 1 110 ? 3.917 1.228 -16.874 1.00 89.31 110 GLU A N 1
ATOM 900 C CA . GLU A 1 110 ? 3.859 0.424 -15.648 1.00 89.31 110 GLU A CA 1
ATOM 901 C C . GLU A 1 110 ? 4.907 -0.687 -15.699 1.00 89.31 110 GLU A C 1
ATOM 903 O O . GLU A 1 110 ? 5.695 -0.832 -14.763 1.00 89.31 110 GLU A O 1
ATOM 908 N N . THR A 1 111 ? 4.949 -1.444 -16.800 1.00 88.56 111 THR A N 1
ATOM 909 C CA . THR A 1 111 ? 5.889 -2.557 -16.962 1.00 88.56 111 THR A CA 1
ATOM 910 C C . THR A 1 111 ? 7.332 -2.079 -16.873 1.00 88.56 111 THR A C 1
ATOM 912 O O . THR A 1 111 ? 8.108 -2.652 -16.114 1.00 88.56 111 THR A O 1
ATOM 915 N N . THR A 1 112 ? 7.666 -0.971 -17.537 1.00 87.12 112 THR A N 1
ATOM 916 C CA . THR A 1 112 ? 9.020 -0.399 -17.486 1.00 87.12 112 THR A CA 1
ATOM 917 C C . THR A 1 112 ? 9.418 0.015 -16.064 1.00 87.12 112 THR A C 1
ATOM 919 O O . THR A 1 112 ? 10.514 -0.305 -15.605 1.00 87.12 112 THR A O 1
ATOM 922 N N . ILE A 1 113 ? 8.530 0.713 -15.343 1.00 86.69 113 ILE A N 1
ATOM 923 C CA . ILE A 1 113 ? 8.798 1.162 -13.966 1.00 86.69 113 ILE A CA 1
ATOM 924 C C . ILE A 1 113 ? 8.917 -0.041 -13.027 1.00 86.69 113 ILE A C 1
ATOM 926 O O . ILE A 1 113 ? 9.795 -0.073 -12.165 1.00 86.69 113 ILE A O 1
ATOM 930 N N . ARG A 1 114 ? 8.045 -1.039 -13.188 1.00 89.25 114 ARG A N 1
ATOM 931 C CA . ARG A 1 114 ? 8.070 -2.278 -12.411 1.00 89.25 114 ARG A CA 1
ATOM 932 C C . ARG A 1 114 ? 9.382 -3.028 -12.625 1.00 89.25 114 ARG A C 1
ATOM 934 O O . ARG A 1 114 ? 10.027 -3.380 -11.644 1.00 89.25 114 ARG A O 1
ATOM 941 N N . ASP A 1 115 ? 9.792 -3.243 -13.868 1.00 86.75 115 ASP A N 1
ATOM 942 C CA . ASP A 1 115 ? 11.022 -3.976 -14.175 1.00 86.75 115 ASP A CA 1
ATOM 943 C C . ASP A 1 115 ? 12.246 -3.258 -13.598 1.00 86.75 115 ASP A C 1
ATOM 945 O O . ASP A 1 115 ? 13.089 -3.896 -12.970 1.00 86.75 115 ASP A O 1
ATOM 949 N N . ALA A 1 116 ? 12.281 -1.924 -13.691 1.00 86.19 116 ALA A N 1
ATOM 950 C CA . ALA A 1 116 ? 13.301 -1.120 -13.028 1.00 86.19 116 ALA A CA 1
ATOM 951 C C . ALA A 1 116 ? 13.279 -1.313 -11.502 1.00 86.19 116 ALA A C 1
ATOM 953 O O . ALA A 1 116 ? 14.327 -1.554 -10.910 1.00 86.19 116 ALA A O 1
ATOM 954 N N . LEU A 1 117 ? 12.102 -1.267 -10.859 1.00 85.38 117 LEU A N 1
ATOM 955 C CA . LEU A 1 117 ? 11.966 -1.456 -9.408 1.00 85.38 117 LEU A CA 1
ATOM 956 C C . LEU A 1 117 ? 12.456 -2.818 -8.931 1.00 85.38 117 LEU A C 1
ATOM 958 O O . LEU A 1 117 ? 12.990 -2.893 -7.831 1.00 85.38 117 LEU A O 1
ATOM 962 N N . PHE A 1 118 ? 12.248 -3.877 -9.710 1.00 82.19 118 PHE A N 1
ATOM 963 C CA . PHE A 1 118 ? 12.626 -5.238 -9.330 1.00 82.19 118 PHE A CA 1
ATOM 964 C C . PHE A 1 118 ? 14.029 -5.645 -9.810 1.00 82.19 118 PHE A C 1
ATOM 966 O O . PHE A 1 118 ? 14.465 -6.757 -9.504 1.00 82.19 118 PHE A O 1
ATOM 973 N N . AS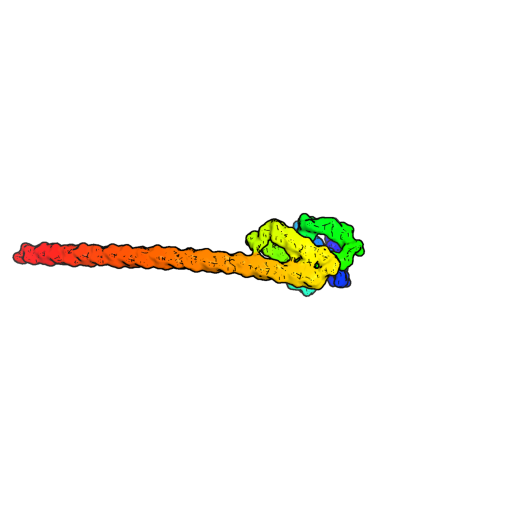P A 1 119 ? 14.767 -4.755 -10.484 1.00 81.88 119 ASP A N 1
ATOM 974 C CA . ASP A 1 119 ? 16.167 -4.977 -10.855 1.00 81.88 119 ASP A CA 1
ATOM 975 C C . ASP A 1 119 ? 17.070 -4.976 -9.602 1.00 81.88 119 ASP A C 1
ATOM 977 O O . ASP A 1 119 ? 17.418 -3.939 -9.025 1.00 81.88 119 ASP A O 1
ATOM 981 N N . ALA A 1 120 ? 17.432 -6.183 -9.159 1.00 66.44 120 ALA A N 1
ATOM 982 C CA . ALA A 1 120 ? 18.223 -6.412 -7.954 1.00 66.44 120 ALA A CA 1
ATOM 983 C C . ALA A 1 120 ? 19.674 -5.915 -8.070 1.00 66.44 120 ALA A C 1
ATOM 985 O O . ALA A 1 120 ? 20.259 -5.532 -7.051 1.00 66.44 120 ALA A O 1
ATOM 986 N N . ASP A 1 121 ? 20.232 -5.855 -9.283 1.00 65.81 121 ASP A N 1
ATOM 987 C CA . ASP A 1 121 ? 21.622 -5.443 -9.514 1.00 65.81 121 ASP A CA 1
ATOM 988 C C . ASP A 1 121 ? 21.802 -3.920 -9.381 1.00 65.81 121 ASP A C 1
ATOM 990 O O . ASP A 1 121 ? 22.916 -3.430 -9.173 1.00 65.81 121 ASP A O 1
ATOM 994 N N . LYS A 1 122 ? 20.699 -3.158 -9.424 1.00 62.25 122 LYS A N 1
ATOM 995 C CA . LYS A 1 122 ? 20.695 -1.687 -9.396 1.00 62.25 122 LYS A CA 1
ATOM 996 C C . LYS A 1 122 ? 19.880 -1.068 -8.264 1.00 62.25 122 LYS A C 1
ATOM 998 O O . LYS A 1 122 ? 19.652 0.133 -8.271 1.00 62.25 122 LYS A O 1
ATOM 1003 N N . ARG A 1 123 ? 19.534 -1.829 -7.225 1.00 60.72 123 ARG A N 1
ATOM 1004 C CA . ARG A 1 123 ? 18.793 -1.447 -5.997 1.00 60.72 123 ARG A CA 1
ATOM 1005 C C . ARG A 1 123 ? 18.537 0.052 -5.712 1.00 60.72 123 ARG A C 1
ATOM 1007 O O . ARG A 1 123 ? 17.383 0.454 -5.557 1.00 60.72 123 ARG A O 1
ATOM 1014 N N . VAL A 1 124 ? 19.581 0.867 -5.522 1.00 62.22 124 VAL A N 1
ATOM 1015 C CA . VAL A 1 124 ? 19.432 2.303 -5.185 1.00 62.22 124 VAL A CA 1
ATOM 1016 C C . VAL A 1 124 ? 19.065 3.127 -6.417 1.00 62.22 124 VAL A C 1
ATOM 1018 O O . VAL A 1 124 ? 18.186 3.984 -6.343 1.00 62.22 124 VAL A O 1
ATOM 1021 N N . GLU A 1 125 ? 19.710 2.830 -7.537 1.00 61.53 125 GLU A N 1
ATOM 1022 C CA . GLU A 1 125 ? 19.502 3.504 -8.810 1.00 61.53 125 GLU A CA 1
ATOM 1023 C C . GLU A 1 125 ? 18.127 3.153 -9.386 1.00 61.53 125 GLU A C 1
ATOM 1025 O O . GLU A 1 125 ? 17.348 4.053 -9.656 1.00 61.53 125 GLU A O 1
ATOM 1030 N N . SER A 1 126 ? 17.750 1.875 -9.372 1.00 65.94 126 SER A N 1
ATOM 1031 C CA . SER A 1 126 ? 16.419 1.351 -9.699 1.00 65.94 126 SER A CA 1
ATOM 1032 C C . SER A 1 126 ? 15.277 2.058 -8.971 1.00 65.94 126 SER A C 1
ATOM 1034 O O . SER A 1 126 ? 14.274 2.441 -9.569 1.00 65.94 126 SER A O 1
ATOM 1036 N N . THR A 1 127 ? 15.425 2.271 -7.658 1.00 68.12 127 THR A N 1
ATOM 1037 C CA . THR A 1 127 ? 14.393 2.949 -6.858 1.00 68.12 127 THR A CA 1
ATOM 1038 C C . THR A 1 127 ? 14.318 4.442 -7.196 1.00 68.12 127 THR A C 1
ATOM 1040 O O . THR A 1 127 ? 13.236 5.030 -7.155 1.00 68.12 127 THR A O 1
ATOM 1043 N N . ARG A 1 128 ? 15.460 5.070 -7.504 1.00 71.94 128 ARG A N 1
ATOM 1044 C CA . ARG A 1 128 ? 15.540 6.482 -7.895 1.00 71.94 128 ARG A CA 1
ATOM 1045 C C . ARG A 1 128 ? 14.965 6.696 -9.292 1.00 71.94 128 ARG A C 1
ATOM 1047 O O . ARG A 1 128 ? 14.075 7.522 -9.438 1.00 71.94 128 ARG A O 1
ATOM 1054 N N . GLU A 1 129 ? 15.404 5.909 -10.267 1.00 73.75 129 GLU A N 1
ATOM 1055 C CA . GLU A 1 129 ? 14.916 5.909 -11.648 1.00 73.75 129 GLU A CA 1
ATOM 1056 C C . GLU A 1 129 ? 13.401 5.699 -11.689 1.00 73.75 129 GLU A C 1
ATOM 1058 O O . GLU A 1 129 ? 12.684 6.504 -12.278 1.00 73.75 129 GLU A O 1
ATOM 1063 N N . ALA A 1 130 ? 12.883 4.699 -10.971 1.00 76.25 130 ALA A N 1
ATOM 1064 C CA . ALA A 1 130 ? 11.445 4.465 -10.886 1.00 76.25 130 ALA A CA 1
ATOM 1065 C C . ALA A 1 130 ? 10.681 5.652 -10.275 1.00 76.25 130 ALA A C 1
ATOM 1067 O O . ALA A 1 130 ? 9.605 6.010 -10.755 1.00 76.25 130 ALA A O 1
ATOM 1068 N N . LYS A 1 131 ? 11.225 6.293 -9.231 1.00 76.19 131 LYS A N 1
ATOM 106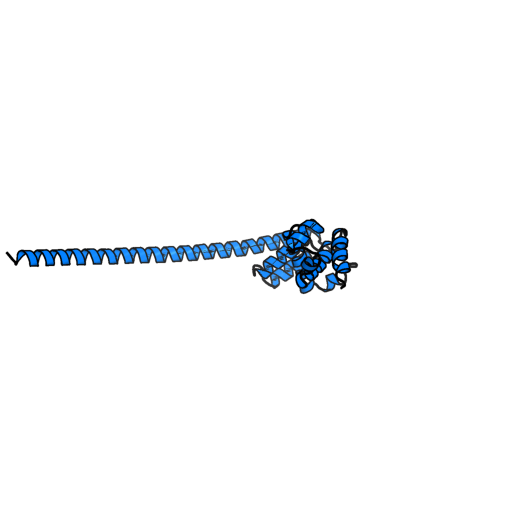9 C CA . LYS A 1 131 ? 10.627 7.503 -8.641 1.00 76.19 131 LYS A CA 1
ATOM 1070 C C . LYS A 1 131 ? 10.656 8.686 -9.601 1.00 76.19 131 LYS A C 1
ATOM 1072 O O . LYS A 1 131 ? 9.665 9.412 -9.677 1.00 76.19 131 LYS A O 1
ATOM 1077 N N . ASP A 1 132 ? 11.750 8.861 -10.332 1.00 80.75 132 ASP A N 1
ATOM 1078 C CA . ASP A 1 132 ? 11.893 9.918 -11.327 1.00 80.75 132 ASP A CA 1
ATOM 1079 C C . ASP A 1 132 ? 10.866 9.710 -12.454 1.00 80.75 132 ASP A C 1
ATOM 1081 O O . ASP A 1 132 ? 10.078 10.620 -12.722 1.00 80.75 132 ASP A O 1
ATOM 1085 N N . MET A 1 133 ? 10.752 8.488 -12.991 1.00 78.75 133 MET A N 1
ATOM 1086 C CA . MET A 1 133 ? 9.758 8.106 -14.006 1.00 78.75 133 MET A CA 1
ATOM 1087 C C . MET A 1 133 ? 8.309 8.285 -13.529 1.00 78.75 133 MET A C 1
ATOM 1089 O O . MET A 1 133 ? 7.474 8.792 -14.279 1.00 78.75 133 MET A O 1
ATOM 1093 N N . LEU A 1 134 ? 8.006 7.903 -12.281 1.00 77.50 134 LEU A N 1
ATOM 1094 C CA . LEU A 1 134 ? 6.697 8.135 -11.660 1.00 77.50 134 LEU A CA 1
ATOM 1095 C C . LEU A 1 134 ? 6.393 9.634 -11.554 1.00 77.50 134 LEU A C 1
ATOM 1097 O O . LEU A 1 134 ? 5.279 10.070 -11.843 1.00 77.50 134 LEU A O 1
ATOM 1101 N N . SER A 1 135 ? 7.382 10.435 -11.151 1.00 80.12 135 SER A N 1
ATOM 1102 C CA . SER A 1 135 ? 7.219 11.882 -11.004 1.00 80.12 135 SER A CA 1
ATOM 1103 C C . SER A 1 135 ? 7.023 12.593 -12.345 1.00 80.12 135 SER A C 1
ATOM 1105 O O . SER A 1 135 ? 6.264 13.560 -12.413 1.00 80.12 135 SER A O 1
ATOM 1107 N N . GLU A 1 136 ? 7.682 12.112 -13.399 1.00 76.38 136 GLU A N 1
ATOM 1108 C CA . GLU A 1 136 ? 7.585 12.631 -14.762 1.00 76.38 136 GLU A CA 1
ATOM 1109 C C . GLU A 1 136 ? 6.205 12.337 -15.356 1.00 76.38 136 GLU A C 1
ATOM 1111 O O . GLU A 1 136 ? 5.505 13.271 -15.742 1.00 76.38 136 GLU A O 1
ATOM 1116 N N . SER A 1 137 ? 5.739 11.088 -15.255 1.00 69.00 137 SER A N 1
ATOM 1117 C CA . SER A 1 137 ? 4.392 10.686 -15.692 1.00 69.00 137 SER A CA 1
ATOM 1118 C C . SER A 1 137 ? 3.297 11.526 -15.023 1.00 69.00 137 SER A C 1
ATOM 1120 O O . SER A 1 137 ? 2.343 11.976 -15.651 1.00 69.00 137 SER A O 1
ATOM 1122 N N . MET A 1 138 ? 3.453 11.818 -13.727 1.00 70.00 138 MET A N 1
ATOM 1123 C CA . MET A 1 138 ? 2.490 12.643 -12.994 1.00 70.00 138 MET A CA 1
ATOM 1124 C C . MET A 1 138 ? 2.502 14.126 -13.402 1.00 70.00 138 MET A C 1
ATOM 1126 O O . MET A 1 138 ? 1.502 14.813 -13.167 1.00 70.00 138 MET A O 1
ATOM 1130 N N . LYS A 1 139 ? 3.612 14.634 -13.954 1.00 69.31 139 LYS A N 1
ATOM 1131 C CA . LYS A 1 139 ? 3.725 16.012 -14.459 1.00 69.31 139 LYS A CA 1
ATOM 1132 C C . LYS A 1 139 ? 3.135 16.141 -15.857 1.00 69.31 139 LYS A C 1
ATOM 1134 O O . LYS A 1 139 ? 2.390 17.091 -16.079 1.00 69.31 139 LYS A O 1
ATOM 1139 N N . GLU A 1 140 ? 3.420 15.188 -16.741 1.00 61.75 140 GLU A N 1
ATOM 1140 C CA . GLU A 1 140 ? 2.915 15.165 -18.120 1.00 61.75 140 GLU A CA 1
ATOM 1141 C C . GLU A 1 140 ? 1.377 15.179 -18.149 1.00 61.75 140 GLU A C 1
ATOM 1143 O O . GLU A 1 140 ? 0.771 16.039 -18.793 1.00 61.75 140 GLU A O 1
ATOM 1148 N N . ASP A 1 141 ? 0.738 14.342 -17.326 1.00 59.91 141 ASP A N 1
ATOM 1149 C CA . ASP A 1 141 ? -0.721 14.345 -17.163 1.00 59.91 141 ASP A CA 1
ATOM 1150 C C . ASP A 1 141 ? -1.248 15.647 -16.548 1.00 59.91 141 ASP A C 1
ATOM 1152 O O . ASP A 1 141 ? -2.294 16.168 -16.939 1.00 59.91 141 ASP A O 1
ATOM 1156 N N . GLY A 1 142 ? -0.542 16.186 -15.549 1.00 57.81 142 GLY A N 1
ATOM 1157 C CA . GLY A 1 142 ? -0.938 17.420 -14.871 1.00 57.81 142 GLY A CA 1
ATOM 1158 C C . GLY A 1 142 ? -0.927 18.630 -15.807 1.00 57.81 142 GLY A C 1
ATOM 1159 O O . GLY A 1 142 ? -1.831 19.469 -15.747 1.00 57.81 142 GLY A O 1
ATOM 1160 N N . GLU A 1 143 ? 0.069 18.704 -16.688 1.00 59.31 143 GLU A N 1
ATOM 1161 C CA . GLU A 1 143 ? 0.203 19.756 -17.692 1.00 59.31 143 GLU A CA 1
ATOM 1162 C C . GLU A 1 143 ? -0.853 19.613 -18.799 1.00 59.31 143 GLU A C 1
ATOM 1164 O O . GLU A 1 143 ? -1.528 20.595 -19.124 1.00 59.31 143 GLU A O 1
ATOM 1169 N N . ALA A 1 144 ? -1.105 18.387 -19.273 1.00 61.34 144 ALA A N 1
ATOM 1170 C CA . ALA A 1 144 ? -2.168 18.096 -20.235 1.00 61.34 144 ALA A CA 1
ATOM 1171 C C . ALA A 1 144 ? -3.567 18.462 -19.695 1.00 61.34 144 ALA A C 1
ATOM 1173 O O . ALA A 1 144 ? -4.332 19.173 -20.357 1.00 61.34 144 ALA A O 1
ATOM 1174 N N . ILE A 1 145 ? -3.882 18.068 -18.453 1.00 60.16 145 ILE A N 1
ATOM 1175 C CA . ILE A 1 145 ? -5.147 18.409 -17.779 1.00 60.16 145 ILE A CA 1
ATOM 1176 C C . ILE A 1 145 ? -5.285 19.928 -17.617 1.00 60.16 145 ILE A C 1
ATOM 1178 O O . ILE A 1 145 ? -6.357 20.494 -17.859 1.00 60.16 145 ILE A O 1
ATOM 1182 N N . MET A 1 146 ? -4.213 20.615 -17.210 1.00 52.19 146 MET A N 1
ATOM 1183 C CA . MET A 1 146 ? -4.238 22.066 -17.030 1.00 52.19 146 MET A CA 1
ATOM 1184 C C . MET A 1 146 ? -4.501 22.796 -18.353 1.00 52.19 146 MET A C 1
ATOM 1186 O O . MET A 1 146 ? -5.258 23.772 -18.380 1.00 52.19 146 MET A O 1
ATOM 1190 N N . ASP A 1 147 ? -3.913 22.332 -19.450 1.00 63.38 147 ASP A N 1
ATOM 1191 C CA . ASP A 1 147 ? -4.127 22.917 -20.768 1.00 63.38 147 ASP A CA 1
ATOM 1192 C C . ASP A 1 147 ? -5.545 22.694 -21.297 1.00 63.38 147 ASP A C 1
ATOM 1194 O O . ASP A 1 147 ? -6.137 23.617 -21.873 1.00 63.38 147 ASP A O 1
ATOM 1198 N N . ASP A 1 148 ? -6.156 21.549 -21.012 1.00 64.94 148 ASP A N 1
ATOM 1199 C CA . ASP A 1 148 ? -7.559 21.311 -21.348 1.00 64.94 148 ASP A CA 1
ATOM 1200 C C . ASP A 1 148 ? -8.519 22.145 -20.489 1.00 64.94 148 ASP A C 1
ATOM 1202 O O . ASP A 1 148 ? -9.464 22.740 -21.024 1.00 64.94 148 ASP A O 1
ATOM 1206 N N . ILE A 1 149 ? -8.228 22.338 -19.197 1.00 50.75 149 ILE A N 1
ATOM 1207 C CA . ILE A 1 149 ? -8.966 23.283 -18.341 1.00 50.75 149 ILE A CA 1
ATOM 1208 C C . ILE A 1 149 ? -8.838 24.718 -18.882 1.00 50.75 149 ILE A C 1
ATOM 1210 O O . ILE A 1 149 ? -9.837 25.444 -18.967 1.00 50.75 149 ILE A O 1
ATOM 1214 N N . LYS A 1 150 ? -7.645 25.152 -19.318 1.00 59.56 150 LYS A N 1
ATOM 1215 C CA . LYS A 1 150 ? -7.445 26.474 -19.950 1.00 59.56 150 LYS A CA 1
ATOM 1216 C C . LYS A 1 150 ? -8.240 26.613 -21.256 1.00 59.56 150 LYS A C 1
ATOM 1218 O O . LYS A 1 150 ? -8.819 27.673 -21.512 1.00 59.56 150 LYS A O 1
ATOM 1223 N N . LYS A 1 151 ? -8.299 25.576 -22.100 1.00 66.88 151 LYS A N 1
ATOM 1224 C CA . LYS A 1 151 ? -9.114 25.583 -23.336 1.00 66.88 151 LYS A CA 1
ATOM 1225 C C . LYS A 1 151 ? -10.611 25.647 -23.023 1.00 66.88 151 LYS A C 1
ATOM 1227 O O . LYS A 1 151 ? -11.347 26.415 -23.656 1.00 66.88 151 LYS A O 1
ATOM 1232 N N . MET A 1 152 ? -11.063 24.891 -22.024 1.00 50.38 152 MET A N 1
ATOM 1233 C CA . MET A 1 152 ? -12.464 24.846 -21.610 1.00 50.38 152 MET A CA 1
ATOM 1234 C C . MET A 1 152 ? -12.914 26.183 -21.007 1.00 50.38 152 MET A C 1
ATOM 1236 O O . MET A 1 152 ? -13.919 26.746 -21.438 1.00 50.38 152 MET A O 1
ATOM 1240 N N . THR A 1 153 ? -12.125 26.763 -20.100 1.00 44.41 153 THR A N 1
ATOM 1241 C CA . THR A 1 153 ? -12.390 28.085 -19.500 1.00 44.41 153 THR A CA 1
ATOM 1242 C C . THR A 1 153 ? -12.410 29.209 -20.541 1.00 44.41 153 THR A C 1
ATOM 1244 O O . THR A 1 153 ? -13.310 30.053 -20.513 1.00 44.41 153 THR A O 1
ATOM 1247 N N . LYS A 1 154 ? -11.501 29.197 -21.531 1.00 58.81 154 LYS A N 1
ATOM 1248 C CA . LYS A 1 154 ? -11.552 30.116 -22.688 1.00 58.81 154 LYS A CA 1
ATOM 1249 C C . LYS A 1 154 ? -12.856 29.969 -23.481 1.00 58.81 154 LYS A C 1
ATOM 1251 O O . LYS A 1 154 ? -13.466 30.973 -23.857 1.00 58.81 154 LYS A O 1
ATOM 1256 N N . SER A 1 155 ? -13.302 28.735 -23.707 1.00 52.00 155 SER A N 1
ATOM 1257 C CA . SER A 1 155 ? -14.534 28.436 -24.449 1.00 52.00 155 SER A CA 1
ATOM 1258 C C . SER A 1 155 ? -15.792 28.880 -23.694 1.00 52.00 155 SER A C 1
ATOM 1260 O O . SER A 1 155 ? -16.685 29.486 -24.291 1.00 52.00 155 SER A O 1
ATOM 1262 N N . VAL A 1 156 ? -15.834 28.672 -22.374 1.00 56.62 156 VAL A N 1
ATOM 1263 C CA . VAL A 1 156 ? -16.902 29.169 -21.490 1.00 56.62 156 VAL A CA 1
ATOM 1264 C C . VAL A 1 156 ? -16.933 30.697 -21.486 1.00 56.62 156 VAL A C 1
ATOM 1266 O O . VAL A 1 156 ? -17.988 31.281 -21.723 1.00 56.62 156 VAL A O 1
ATOM 1269 N N . LYS A 1 157 ? -15.781 31.365 -21.336 1.00 54.62 157 LYS A N 1
ATOM 1270 C CA . LYS A 1 157 ? -15.684 32.835 -21.369 1.00 54.62 157 LYS A CA 1
ATOM 1271 C C . LYS A 1 157 ? -16.189 33.419 -22.693 1.00 54.62 157 LYS A C 1
ATOM 1273 O O . LYS A 1 157 ? -16.880 34.436 -22.696 1.00 54.62 157 LYS A O 1
ATOM 1278 N N . LYS A 1 158 ? -15.894 32.760 -23.821 1.00 68.69 158 LYS A N 1
ATOM 1279 C CA . LYS A 1 158 ? -16.386 33.157 -25.151 1.00 68.69 158 LYS A CA 1
ATOM 1280 C C . LYS A 1 158 ? -17.908 33.027 -25.259 1.00 68.69 158 LYS A C 1
ATOM 1282 O O . LYS A 1 158 ? -18.557 33.952 -25.745 1.00 68.69 158 LYS A O 1
ATOM 1287 N N . ARG A 1 159 ? -18.480 31.914 -24.783 1.00 65.75 159 ARG A N 1
ATOM 1288 C CA . ARG A 1 159 ? -19.938 31.702 -24.756 1.00 65.75 159 ARG A CA 1
ATOM 1289 C C . ARG A 1 159 ? -20.640 32.690 -23.828 1.00 65.75 159 ARG A C 1
ATOM 1291 O O . ARG A 1 159 ? -21.646 33.261 -24.221 1.00 65.75 159 ARG A O 1
ATOM 1298 N N . MET A 1 160 ? -20.072 32.953 -22.654 1.00 49.72 160 MET A N 1
ATOM 1299 C CA . MET A 1 160 ? -20.632 33.900 -21.692 1.00 49.72 160 MET A CA 1
ATOM 1300 C C . MET A 1 160 ? -20.614 35.337 -22.217 1.00 49.72 160 MET A C 1
ATOM 1302 O O . MET A 1 160 ? -21.589 36.058 -22.046 1.00 49.72 160 MET A O 1
ATOM 1306 N N . LYS A 1 161 ? -19.554 35.739 -22.933 1.00 64.81 161 LYS A N 1
ATOM 1307 C CA . LYS A 1 161 ? -19.509 37.042 -23.614 1.00 64.81 161 LYS A CA 1
ATOM 1308 C C . LYS A 1 161 ? -20.608 37.171 -24.673 1.00 64.81 161 LYS A C 1
ATOM 1310 O O . LYS A 1 161 ? -21.231 38.222 -24.757 1.00 64.81 161 LYS A O 1
ATOM 1315 N N . LYS A 1 162 ? -20.852 36.105 -25.445 1.00 71.38 162 LYS A N 1
ATOM 1316 C CA . LYS A 1 162 ? -21.923 36.065 -26.449 1.00 71.38 162 LYS A CA 1
ATOM 1317 C C . LYS A 1 162 ? -23.306 36.154 -25.795 1.00 71.38 162 LYS A C 1
ATOM 1319 O O . LYS A 1 162 ? -24.087 37.011 -26.170 1.00 71.38 162 LYS A O 1
ATOM 1324 N N . LEU A 1 163 ? -23.552 35.364 -24.749 1.00 56.22 163 LEU A N 1
ATOM 1325 C CA . LEU A 1 163 ? -24.817 35.391 -24.011 1.00 56.22 163 LEU A CA 1
ATOM 1326 C C . LEU A 1 163 ? -25.077 36.756 -23.356 1.00 56.22 163 LEU A C 1
ATOM 1328 O O . LEU A 1 163 ? -26.190 37.259 -23.410 1.00 56.22 163 LEU A O 1
ATOM 1332 N N . ASN A 1 164 ? -24.049 37.387 -22.781 1.00 46.88 164 ASN A N 1
ATOM 1333 C CA . ASN A 1 164 ? -24.173 38.725 -22.202 1.00 46.88 164 ASN A CA 1
ATOM 1334 C C . ASN A 1 164 ? -24.503 39.789 -23.263 1.00 46.88 164 ASN A C 1
ATOM 1336 O O . ASN A 1 164 ? -25.263 40.715 -23.000 1.00 46.88 164 ASN A O 1
ATOM 1340 N N . GLN A 1 165 ? -23.954 39.643 -24.471 1.00 59.19 165 GLN A N 1
ATOM 1341 C CA . GLN A 1 165 ? -24.276 40.508 -25.605 1.00 59.19 165 GLN A CA 1
ATOM 1342 C C . GLN A 1 165 ? -25.723 40.296 -26.078 1.00 59.19 165 GLN A C 1
ATOM 1344 O O . GLN A 1 165 ? -26.434 41.268 -26.316 1.00 59.19 165 GLN A O 1
ATOM 1349 N N . ASP A 1 166 ? -26.183 39.045 -26.139 1.00 65.31 166 ASP A N 1
ATOM 1350 C CA . ASP A 1 166 ? -27.555 38.699 -26.528 1.00 65.31 166 ASP A CA 1
ATOM 1351 C C . ASP A 1 166 ? -28.588 39.187 -25.487 1.00 65.31 166 ASP A C 1
ATOM 1353 O O . ASP A 1 166 ? -29.638 39.719 -25.856 1.00 65.31 166 ASP A O 1
ATOM 1357 N N . ILE A 1 167 ? -28.272 39.096 -24.187 1.00 55.06 167 ILE A N 1
ATOM 1358 C CA . ILE A 1 167 ? -29.097 39.642 -23.091 1.00 55.06 167 ILE A CA 1
ATOM 1359 C C . ILE A 1 167 ? -29.203 41.167 -23.197 1.00 55.06 167 ILE A C 1
ATOM 1361 O O . ILE A 1 167 ? -30.296 41.717 -23.064 1.00 55.06 167 ILE A O 1
ATOM 1365 N N . TRP A 1 168 ? -28.089 41.853 -23.469 1.00 49.38 168 TRP A N 1
ATOM 1366 C CA . TRP A 1 168 ? -28.080 43.308 -23.638 1.00 49.38 168 TRP A CA 1
ATOM 1367 C C . TRP A 1 168 ? -28.934 43.746 -24.838 1.00 49.38 168 TRP A C 1
ATOM 1369 O O . TRP A 1 168 ? -29.758 44.650 -24.710 1.00 49.38 168 TRP A O 1
ATOM 1379 N N . ASN A 1 169 ? -28.830 43.033 -25.964 1.00 59.81 169 ASN A N 1
ATOM 1380 C CA . ASN A 1 169 ? -29.650 43.283 -27.153 1.00 59.81 169 ASN A CA 1
ATOM 1381 C C . ASN A 1 169 ? -31.151 43.046 -26.892 1.00 59.81 169 ASN A C 1
ATOM 1383 O O . ASN A 1 169 ? -31.989 43.816 -27.352 1.00 59.81 169 ASN A O 1
ATOM 1387 N N . THR A 1 170 ? -31.498 42.009 -26.122 1.00 59.09 170 THR A N 1
ATOM 1388 C CA . THR A 1 170 ? -32.898 41.682 -25.788 1.00 59.09 170 THR A CA 1
ATOM 1389 C C . THR A 1 170 ? -33.507 42.703 -24.819 1.00 59.09 170 THR A C 1
ATOM 1391 O O . THR A 1 170 ? -34.665 43.084 -24.965 1.00 59.09 170 THR A O 1
ATOM 1394 N N . SER A 1 171 ? -32.716 43.194 -23.859 1.00 56.56 171 SER A N 1
ATOM 1395 C CA . SER A 1 171 ? -33.126 44.245 -22.917 1.00 56.56 171 SER A CA 1
ATOM 1396 C C . SER A 1 171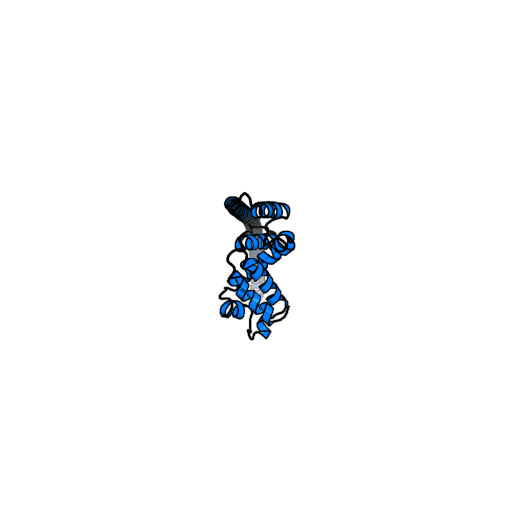 ? -33.365 45.589 -23.619 1.00 56.56 171 SER A C 1
ATOM 1398 O O . SER A 1 171 ? -34.349 46.270 -23.338 1.00 56.56 171 SER A O 1
ATOM 1400 N N . SER A 1 172 ? -32.531 45.929 -24.610 1.00 55.75 172 SER A N 1
ATOM 1401 C CA . SER A 1 172 ? -32.742 47.110 -25.460 1.00 55.75 172 SER A CA 1
ATOM 1402 C C . SER A 1 172 ? -34.091 47.061 -26.185 1.00 55.75 172 SER A C 1
ATOM 1404 O O . SER A 1 172 ? -34.789 48.068 -26.237 1.00 55.75 172 SER A O 1
ATOM 1406 N N . PHE A 1 173 ? -34.485 45.882 -26.679 1.00 55.31 173 PHE A N 1
ATOM 1407 C CA . PHE A 1 173 ? -35.770 45.675 -27.355 1.00 55.31 173 PHE A CA 1
ATOM 1408 C C . PHE A 1 173 ? -36.965 45.824 -26.396 1.00 55.31 173 PHE A C 1
ATOM 1410 O O . PHE A 1 173 ? -38.022 46.314 -26.784 1.00 55.31 173 PHE A O 1
ATOM 1417 N N . HIS A 1 174 ? -36.801 45.435 -25.125 1.00 55.16 174 HIS A N 1
ATOM 1418 C CA . HIS A 1 174 ? -37.846 45.581 -24.109 1.00 55.16 174 HIS A CA 1
ATOM 1419 C C . HIS A 1 174 ? -38.113 47.051 -23.759 1.00 55.16 174 HIS A C 1
ATOM 1421 O O . HIS A 1 174 ? -39.270 47.440 -23.627 1.00 55.16 174 HIS A O 1
ATOM 1427 N N . ASN A 1 175 ? -37.067 47.880 -23.678 1.00 59.56 175 ASN A N 1
ATOM 1428 C CA . ASN A 1 175 ? -37.215 49.315 -23.412 1.00 59.56 175 ASN A CA 1
ATOM 1429 C C . ASN A 1 175 ? 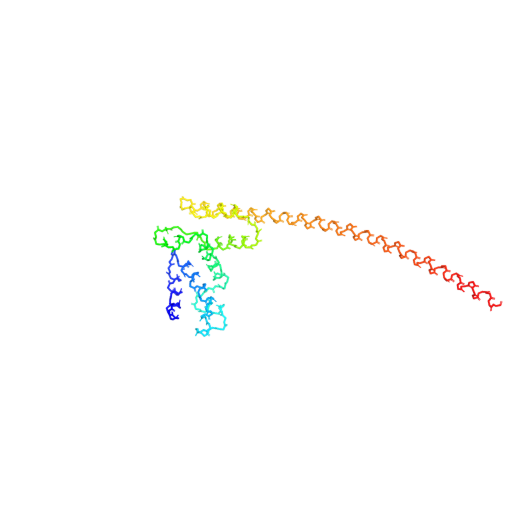-37.924 50.047 -24.561 1.00 59.56 175 ASN A C 1
ATOM 1431 O O . ASN A 1 175 ? -38.755 50.912 -24.312 1.00 59.56 175 ASN A O 1
ATOM 1435 N N . GLU A 1 176 ? -37.652 49.661 -25.807 1.00 61.09 176 GLU A N 1
ATOM 1436 C CA . GLU A 1 176 ? -38.281 50.253 -26.996 1.00 61.09 176 GLU A CA 1
ATOM 1437 C C . GLU A 1 176 ? -39.781 49.896 -27.090 1.00 61.09 176 GLU A C 1
ATOM 1439 O O . GLU A 1 176 ? -40.616 50.725 -27.464 1.00 61.09 176 GLU A O 1
ATOM 1444 N N . ILE A 1 177 ? -40.153 48.680 -26.668 1.00 59.81 177 ILE A N 1
ATOM 1445 C CA . ILE A 1 177 ? -41.558 48.254 -26.555 1.00 59.81 177 ILE A CA 1
ATOM 1446 C C . ILE A 1 177 ? -42.274 48.983 -25.407 1.00 59.81 177 ILE A C 1
ATOM 1448 O O . ILE A 1 177 ? -43.424 49.383 -25.573 1.00 59.81 177 ILE A O 1
ATOM 1452 N N . GLN A 1 178 ? -41.617 49.191 -24.261 1.00 56.06 178 GLN A N 1
ATOM 1453 C CA . GLN A 1 178 ? -42.211 49.952 -23.154 1.00 56.06 178 GLN A CA 1
ATOM 1454 C C . GLN A 1 178 ? -42.410 51.422 -23.529 1.00 56.06 178 GLN A C 1
ATOM 1456 O O . GLN A 1 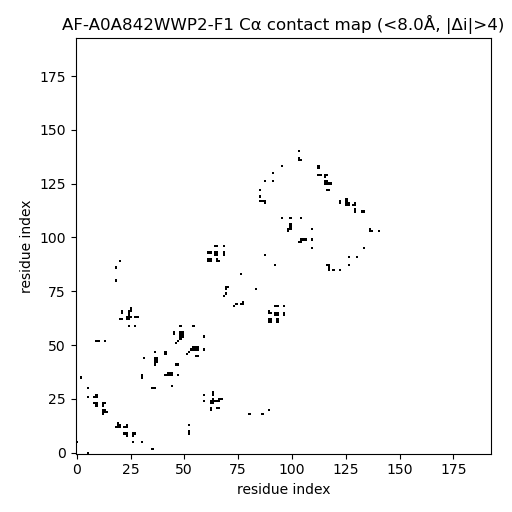178 ? -43.502 51.947 -23.364 1.00 56.06 178 GLN A O 1
ATOM 1461 N N . GLU A 1 179 ? -41.420 52.058 -24.159 1.00 66.38 179 GLU A N 1
ATOM 1462 C CA . GLU A 1 179 ? -41.536 53.459 -24.575 1.00 66.38 179 GLU A CA 1
ATOM 1463 C C . GLU A 1 179 ? -42.645 53.668 -25.624 1.00 66.38 179 GLU A C 1
ATOM 1465 O O . GLU A 1 179 ? -43.334 54.689 -25.627 1.00 66.38 179 GLU A O 1
ATOM 1470 N N . THR A 1 180 ? -42.853 52.699 -26.521 1.00 63.12 180 THR A N 1
ATOM 1471 C CA . THR A 1 180 ? -43.965 52.745 -27.485 1.00 63.12 180 THR A CA 1
ATOM 1472 C C . THR A 1 180 ? -45.317 52.444 -26.836 1.00 63.12 180 THR A C 1
ATOM 1474 O O . THR A 1 180 ? -46.303 53.088 -27.192 1.00 63.12 180 THR A O 1
ATOM 1477 N N . SER A 1 181 ? -45.369 51.536 -25.857 1.00 52.41 181 SER A N 1
ATOM 1478 C CA . SER A 1 181 ? -46.562 51.271 -25.041 1.00 52.41 181 SER A CA 1
ATOM 1479 C C . SER A 1 181 ? -46.979 52.496 -24.222 1.00 52.41 181 SER A C 1
ATOM 1481 O O . SER A 1 181 ? -48.160 52.846 -24.201 1.00 52.41 181 SER A O 1
ATOM 1483 N N . ASP A 1 182 ? -46.023 53.188 -23.605 1.00 67.44 182 ASP A N 1
ATOM 1484 C CA . ASP A 1 182 ? -46.267 54.395 -22.811 1.00 67.44 182 ASP A CA 1
ATOM 1485 C C . ASP A 1 182 ? -46.768 55.539 -23.700 1.00 67.44 182 ASP A C 1
ATOM 1487 O O . ASP A 1 182 ? -47.790 56.152 -23.401 1.00 67.44 182 ASP A O 1
ATOM 1491 N N . LYS A 1 183 ? -46.152 55.745 -24.875 1.00 70.19 183 LYS A N 1
ATOM 1492 C CA . LYS A 1 183 ? -46.633 56.725 -25.870 1.00 70.19 183 LYS A CA 1
ATOM 1493 C C . LYS A 1 183 ? -48.052 56.427 -26.353 1.00 70.19 183 LYS A C 1
ATOM 1495 O O . LYS A 1 183 ? -48.844 57.350 -26.526 1.00 70.19 183 LYS A O 1
ATOM 1500 N N . LEU A 1 184 ? -48.380 55.155 -26.588 1.00 63.41 184 LEU A N 1
ATOM 1501 C CA . LEU A 1 184 ? -49.737 54.752 -26.966 1.00 63.41 184 LEU A CA 1
ATOM 1502 C C . LEU A 1 184 ? -50.730 54.978 -25.818 1.00 63.41 184 LEU A C 1
ATOM 1504 O O . LEU A 1 184 ? -51.849 55.419 -26.071 1.00 63.41 184 LEU A O 1
ATOM 1508 N N . THR A 1 185 ? -50.315 54.733 -24.575 1.00 62.06 185 THR A N 1
ATOM 1509 C CA . THR A 1 185 ? -51.134 54.964 -23.377 1.00 62.06 185 THR A CA 1
ATOM 1510 C C . THR A 1 185 ? -51.427 56.455 -23.195 1.00 62.06 185 THR A C 1
ATOM 1512 O O . THR A 1 185 ? -52.594 56.827 -23.067 1.00 62.06 185 THR A O 1
ATOM 1515 N N . ASP A 1 186 ? -50.409 57.310 -23.316 1.00 69.06 186 ASP A N 1
ATOM 1516 C CA . ASP A 1 186 ? -50.545 58.769 -23.230 1.00 69.06 186 ASP A CA 1
ATOM 1517 C C . ASP A 1 186 ? -51.454 59.335 -24.336 1.00 69.06 186 ASP A C 1
ATOM 1519 O O . ASP A 1 186 ? -52.286 60.218 -24.086 1.00 69.06 186 ASP A O 1
ATOM 1523 N N . MET A 1 187 ? -51.343 58.801 -25.560 1.00 67.25 187 MET A N 1
ATOM 1524 C CA . MET A 1 187 ? -52.206 59.182 -26.683 1.00 67.25 187 MET A CA 1
ATOM 1525 C C . MET A 1 187 ? -53.671 58.806 -26.447 1.00 67.25 187 MET A C 1
ATOM 1527 O O . MET A 1 187 ? -54.548 59.608 -26.755 1.00 67.25 187 MET A O 1
ATOM 1531 N N . VAL A 1 188 ? -53.948 57.623 -25.892 1.00 57.16 188 VAL A N 1
ATOM 1532 C CA . VAL A 1 188 ? -55.320 57.194 -25.573 1.00 57.16 188 VAL A CA 1
ATOM 1533 C C . VAL A 1 188 ? -55.915 58.068 -24.467 1.00 57.16 188 VAL A C 1
ATOM 1535 O O . VAL A 1 188 ? -57.035 58.549 -24.616 1.00 57.16 188 VAL A O 1
ATOM 1538 N N . THR A 1 189 ? -55.148 58.382 -23.419 1.00 60.03 189 THR A N 1
ATOM 1539 C CA . THR A 1 189 ? -55.618 59.267 -22.338 1.00 60.03 189 THR A CA 1
ATOM 1540 C C . THR A 1 189 ? -55.813 60.723 -22.767 1.00 60.03 189 THR A C 1
ATOM 1542 O O . THR A 1 189 ? -56.628 61.427 -22.180 1.00 60.03 189 THR A O 1
ATOM 1545 N N . SER A 1 190 ? -55.111 61.184 -23.808 1.00 63.06 190 SER A N 1
ATOM 1546 C CA . SER A 1 190 ? -55.242 62.556 -24.329 1.00 63.06 190 SER A CA 1
ATOM 1547 C C . SER A 1 190 ? -56.439 62.750 -25.271 1.00 63.06 190 SER A C 1
ATOM 1549 O O . SER A 1 190 ? -56.751 63.883 -25.626 1.00 63.06 190 SER A O 1
ATOM 1551 N N . VAL A 1 191 ? -57.098 61.666 -25.700 1.00 58.16 191 VAL A N 1
ATOM 1552 C CA . VAL A 1 191 ? -58.285 61.700 -26.578 1.00 58.16 191 VAL A CA 1
ATOM 1553 C C . VAL A 1 191 ? -59.598 61.648 -25.775 1.00 58.16 191 VAL A C 1
ATOM 1555 O O . VAL A 1 191 ? -60.651 61.974 -26.315 1.00 58.16 191 VAL A O 1
ATOM 1558 N N . GLU A 1 192 ? -59.552 61.307 -24.483 1.00 53.53 192 GLU A N 1
ATOM 1559 C CA . GLU A 1 192 ? -60.725 61.225 -23.590 1.00 53.53 192 GLU A CA 1
ATOM 1560 C C . GLU A 1 192 ? -60.999 62.510 -22.765 1.00 53.53 192 GLU A C 1
ATOM 1562 O O . GLU A 1 192 ? -61.620 62.437 -21.702 1.00 53.53 192 GLU A O 1
ATOM 1567 N N . VAL A 1 193 ? -60.590 63.694 -23.250 1.00 50.91 193 VAL A N 1
ATOM 1568 C CA . VAL A 1 193 ? -60.929 65.012 -22.655 1.00 50.91 193 VAL A CA 1
ATOM 1569 C C . VAL A 1 193 ? -61.726 65.879 -23.622 1.00 50.91 193 VAL A C 1
ATOM 1571 O O . VAL A 1 193 ? -61.271 66.053 -24.774 1.00 50.91 193 VAL A O 1
#

pLDDT: mean 76.18, std 14.1, range [44.41, 94.75]

Secondary structure (DSSP, 8-state):
--HHHHHHHHHHHHT-TTTHHHHHHHHHHHHHHTTHHHHTT-SSHHHHHHHTS---HHHHHHHHHHHHHHHHH-HHHHHTTTT------HHHHHHHHHHHHTTSS-HHHHHHHHHHHH-GGGHHHHHHHHHHHHHHHHHHHHHHHHHHHHHHHHHHHHHHHHHHHHHHHHHHHHHHHHHHHHHHHHHHHTT--

Foldseek 3Di:
DDLVVLLVQLVVLLVDDQCSLLSNLVSLVVCVVVVSVVVVPDPDPQCCCCVPVVHGPVSSVLSVLLNVLCVVPPVVCVVCVVVDRDDADSNLSSLLSVCVVVVLADPVLSVVLVVLRSPPVCPVVSSVVSVVSSVVSVVVVVVVVVVVVVVVVVVVVVVVVVVVVVVVVVVVVVVVVVVVVVVVVVVVVVVPD

Sequence (193 aa):
MNEKQLRQDALEALNRHRCGWIQLGKVLVEVVSTDQWKDWGYEKFTEYCKQELGLTIMTAKEMMMAYEYIQKNQPSLLNNLLDNPYVPDYHTLATLSRAVEKGKIDDDRETTIRDALFDADKRVESTREAKDMLSESMKEDGEAIMDDIKKMTKSVKKRMKKLNQDIWNTSSFHNEIQETSDKLTDMVTSVEV

Mean predicted aligned error: 14.01 Å

Nearest PDB structures (foldseek):
  2fic-assembly3_B  TM=2.453E-01  e=4.785E+00  Homo sapiens
  2fic-assembly2_A  TM=1.701E-01  e=9.127E+00  Homo sapiens